Protein AF-A0A9P0K0C9-F1 (afdb_monomer_lite)

Sequence (268 aa):
MYYIIPESILYLLSEILVLKVSGIFYSRYLYRVSCTALCISEYSIFRHNSLAVDRYLMVYDLRMLRAINPMQTVLDPFFLKFIPSISSRLAVVSALGQIQLLDTIALAEPRLSLLQMENPGAMCLTFDISTSGQILACGDNTGHIHVFASTPPSSSADNPATPEPLINTYSRPCELPDEQPVDYPNFGVDDFNTPLSVIPMPVMPLNLPLASDWPPELIKKIYRKSPGIDPEILGTMKMQGPIGYAPNPKTSRRNQVRLDKLSTVYFC

Organism: Acanthoscelides obtectus (NCBI:txid200917)

Radius of gyration: 37.21 Å; chains: 1; bounding box: 78×50×110 Å

pLDDT: mean 74.76, std 18.25, range [23.17, 93.94]

Secondary structure (DSSP, 8-state):
------GGGTTS-SS----EEETTEEE-EEEEE-SSEEEEEEEEEETTTEEEE-SEEEEEETTTTEEPPPEEPSS--SEEEEETTEEEEEEEE-TTSEEEEEESS--SPP--EEEE-SSTTPPEEEEEE-TTSSEEEEEETTS-EEEEESS----STT-TTSPPPPSSTTPPPP-PPPSS---PPP--TT-TTS-GGGSPPP---TTSPPTT---TTTT----PPPPPPPHHHHHHPEEETTEEE------S-TTPPPPPSSS-----

Foldseek 3Di:
DDDDDDPVCVVPPPDDQDQDPDPPDGKTWAWDDFPFKIKIWIWDQDPPRDTATDQWIFMAGPVVRGTDDIDGHPARAPHWDAQLQQRQWIWGAHQQGKTWIAGNPDPDDTPTDIDHFPDGPWTFPDWDAANNNQWIWTATPVGDIGIDGPFPAPPDPPDPPTDDGDSDPPDDPDPDPPDDDPDDDDDDPPDPPDDPVVDDDPPDDPPDDDPPPDDPQAVDDDDDDDDDDDVQQVVQWDDDDPDTDHPDPPPDDPPDDDDDPPDDDYDD

InterPro domains:
  IPR015943 WD40/YVTN repeat-like-containing domain superfamily [G3DSA:2.130.10.10] (29-152)
  IPR036322 WD40-repeat-containing domain superfamily [SSF50978] (52-148)
  IPR048841 PAN2-PAN3 deadenylation complex catalytic subunit PAN2, N-terminal [PF20770] (46-148)
  IPR050785 PAN2-PAN3 complex catalytic subunit [PTHR15728] (47-259)

Structure (mmCIF, N/CA/C/O backbone):
data_AF-A0A9P0K0C9-F1
#
_entry.id   AF-A0A9P0K0C9-F1
#
loop_
_atom_site.group_PDB
_atom_site.id
_atom_site.type_symbol
_atom_site.label_atom_id
_atom_site.label_alt_id
_atom_site.label_comp_id
_atom_site.label_asym_id
_atom_site.label_entity_id
_atom_site.label_seq_id
_atom_site.pdbx_PDB_ins_code
_atom_site.Cartn_x
_atom_site.Cartn_y
_atom_site.Cartn_z
_atom_site.occupancy
_atom_site.B_iso_or_equiv
_atom_site.auth_seq_id
_atom_site.auth_comp_id
_atom_site.auth_asym_id
_atom_site.auth_atom_id
_atom_site.pdbx_PDB_model_num
ATOM 1 N N . MET A 1 1 ? -28.323 -24.233 18.704 1.00 24.20 1 MET A N 1
ATOM 2 C CA . MET A 1 1 ? -27.857 -24.934 17.488 1.00 24.20 1 MET A CA 1
ATOM 3 C C . MET A 1 1 ? -26.510 -24.326 17.118 1.00 24.20 1 MET A C 1
ATOM 5 O O . MET A 1 1 ? -26.478 -23.190 16.660 1.00 24.20 1 MET A O 1
ATOM 9 N N . TYR A 1 2 ? -25.412 -24.999 17.470 1.00 23.17 2 TYR A N 1
ATOM 10 C CA . TYR A 1 2 ? -24.052 -24.533 17.186 1.00 23.17 2 TYR A CA 1
ATOM 11 C C . TYR A 1 2 ? -23.737 -24.853 15.725 1.00 23.17 2 TYR A C 1
ATOM 13 O O . TYR A 1 2 ? -23.766 -26.020 15.345 1.00 23.17 2 TYR A O 1
ATOM 21 N N . TYR A 1 3 ? -23.494 -23.836 14.899 1.00 27.75 3 TYR A N 1
ATOM 22 C CA . TYR A 1 3 ? -22.981 -24.059 13.550 1.00 27.75 3 TYR A CA 1
ATOM 23 C C . TYR A 1 3 ? -21.457 -24.104 13.618 1.00 27.75 3 TYR A C 1
ATOM 25 O O . TYR A 1 3 ? -20.813 -23.114 13.954 1.00 27.75 3 TYR A O 1
ATOM 33 N N . ILE A 1 4 ? -20.907 -25.279 13.323 1.00 27.59 4 ILE A N 1
ATOM 34 C CA . ILE A 1 4 ? -19.488 -25.484 13.039 1.00 27.59 4 ILE A CA 1
ATOM 35 C C . ILE A 1 4 ? -19.234 -24.839 11.674 1.00 27.59 4 ILE A C 1
ATOM 37 O O . ILE A 1 4 ? -19.819 -25.260 10.676 1.00 27.59 4 ILE A O 1
ATOM 41 N N . ILE A 1 5 ? -18.420 -23.785 11.637 1.00 37.62 5 ILE A N 1
ATOM 42 C CA . ILE A 1 5 ? -17.974 -23.171 10.383 1.00 37.62 5 ILE A CA 1
ATOM 43 C C . ILE A 1 5 ? -16.886 -24.094 9.805 1.00 37.62 5 ILE A C 1
ATOM 45 O O . ILE A 1 5 ? -15.881 -24.309 10.482 1.00 37.62 5 ILE A O 1
ATOM 49 N N . PRO A 1 6 ? -17.067 -24.685 8.611 1.00 29.98 6 PRO A N 1
ATOM 50 C CA . PRO A 1 6 ? -16.076 -25.584 8.024 1.00 29.98 6 PRO A CA 1
ATOM 51 C C . PRO A 1 6 ? -14.785 -24.832 7.657 1.00 29.98 6 PRO A C 1
ATOM 53 O O . PRO A 1 6 ? -14.835 -23.715 7.138 1.00 29.98 6 PRO A O 1
ATOM 56 N N . GLU A 1 7 ? -13.631 -25.464 7.902 1.00 34.09 7 GLU A N 1
ATOM 57 C CA . GLU A 1 7 ? -12.284 -24.873 7.768 1.00 34.09 7 GLU A CA 1
ATOM 58 C C . GLU A 1 7 ? -11.986 -24.252 6.393 1.00 34.09 7 GLU A C 1
ATOM 60 O O . GLU A 1 7 ? -11.198 -23.314 6.287 1.00 34.09 7 GLU A O 1
ATOM 65 N N . SER A 1 8 ? -12.663 -24.703 5.336 1.00 30.88 8 SER A N 1
ATOM 66 C CA . SER A 1 8 ? -12.494 -24.193 3.972 1.00 30.88 8 SER A CA 1
ATOM 67 C C . SER A 1 8 ? -13.005 -22.760 3.761 1.00 30.88 8 SER A C 1
ATOM 69 O O . SER A 1 8 ? -12.724 -22.164 2.725 1.00 30.88 8 SER A O 1
ATOM 71 N N . ILE A 1 9 ? -13.756 -22.196 4.713 1.00 38.28 9 ILE A N 1
ATOM 72 C CA . ILE A 1 9 ? -14.340 -20.849 4.611 1.00 38.28 9 ILE A CA 1
ATOM 73 C C . ILE A 1 9 ? -13.449 -19.776 5.278 1.00 38.28 9 ILE A C 1
ATOM 75 O O . ILE A 1 9 ? -13.555 -18.597 4.947 1.00 38.28 9 ILE A O 1
ATOM 79 N N . LEU A 1 10 ? -12.506 -20.152 6.151 1.00 38.03 10 LEU A N 1
ATOM 80 C CA . LEU A 1 10 ? -11.685 -19.193 6.913 1.00 38.03 10 LEU A CA 1
ATOM 81 C C . LEU A 1 10 ? -10.724 -18.358 6.047 1.00 38.03 10 LEU A C 1
ATOM 83 O O . LEU A 1 10 ? -10.404 -17.231 6.414 1.00 38.03 10 LEU A O 1
ATOM 87 N N . TYR A 1 11 ? -10.315 -18.861 4.879 1.00 33.47 11 TYR A N 1
ATOM 88 C CA . TYR A 1 11 ? -9.376 -18.164 3.989 1.00 33.47 11 TYR A CA 1
ATOM 89 C C . TYR A 1 11 ? -10.027 -17.139 3.041 1.00 33.47 11 TYR A C 1
ATOM 91 O O . TYR A 1 11 ? -9.312 -16.385 2.387 1.00 33.47 11 TYR A O 1
ATOM 99 N N . LEU A 1 12 ? -11.363 -17.072 2.975 1.00 31.34 12 LEU A N 1
ATOM 100 C CA . LEU A 1 12 ? -12.105 -16.225 2.022 1.00 31.34 12 LEU A CA 1
ATOM 101 C C . LEU A 1 12 ? -12.888 -15.065 2.671 1.00 31.34 12 LEU A C 1
ATOM 103 O O . LEU A 1 12 ? -13.561 -14.313 1.972 1.00 31.34 12 LEU A O 1
ATOM 107 N N . LEU A 1 13 ? -12.817 -14.885 3.993 1.00 39.00 13 LEU A N 1
ATOM 108 C CA . LEU A 1 13 ? -13.716 -13.990 4.738 1.00 39.00 13 LEU A CA 1
ATOM 109 C C . LEU A 1 13 ? -13.079 -12.654 5.162 1.00 39.00 13 LEU A C 1
ATOM 111 O O . LEU A 1 13 ? -13.138 -12.284 6.335 1.00 39.00 13 LEU A O 1
ATOM 115 N N . SER A 1 14 ? -12.501 -11.887 4.233 1.00 36.50 14 SER A N 1
ATOM 116 C CA . SER A 1 14 ? -12.148 -10.487 4.530 1.00 36.50 14 SER A CA 1
ATOM 117 C C . SER A 1 14 ? -13.344 -9.529 4.440 1.00 36.50 14 SER A C 1
ATOM 119 O O . SER A 1 14 ? -13.283 -8.474 5.070 1.00 36.50 14 SER A O 1
ATOM 121 N N . GLU A 1 15 ? -14.423 -9.888 3.727 1.00 35.84 15 GLU A N 1
ATOM 122 C CA . GLU A 1 15 ? -15.591 -9.019 3.482 1.00 35.84 15 GLU A CA 1
ATOM 123 C C . GLU A 1 15 ? -16.892 -9.802 3.196 1.00 35.84 15 GLU A C 1
ATOM 125 O O . GLU A 1 15 ? -17.386 -9.812 2.072 1.00 35.84 15 GLU A O 1
ATOM 130 N N . ILE A 1 16 ? -17.502 -10.465 4.185 1.00 39.19 16 ILE A N 1
ATOM 131 C CA . ILE A 1 16 ? -18.894 -10.927 4.024 1.00 39.19 16 ILE A CA 1
ATOM 132 C C . ILE A 1 16 ? -19.746 -10.348 5.153 1.00 39.19 16 ILE A C 1
ATOM 134 O O . ILE A 1 16 ? -19.356 -10.305 6.307 1.00 39.19 16 ILE A O 1
ATOM 138 N N . LEU A 1 17 ? -20.927 -9.851 4.808 1.00 35.59 17 LEU A N 1
ATOM 139 C CA . LEU A 1 17 ? -21.990 -9.502 5.739 1.00 35.59 17 LEU A CA 1
ATOM 140 C C . LEU A 1 17 ? -22.874 -10.754 5.831 1.00 35.59 17 LEU A C 1
ATOM 142 O O . LEU A 1 17 ? -23.633 -11.036 4.906 1.00 35.59 17 LEU A O 1
ATOM 146 N N . VAL A 1 18 ? -22.726 -11.580 6.872 1.00 38.09 18 VAL A N 1
ATOM 147 C CA . VAL A 1 18 ? -23.521 -12.820 6.980 1.00 38.09 18 VAL A CA 1
ATOM 148 C C . VAL A 1 18 ? -24.933 -12.455 7.435 1.00 38.09 18 VAL A C 1
ATOM 150 O O . VAL A 1 18 ? -25.178 -12.253 8.617 1.00 38.09 18 VAL A O 1
ATOM 153 N N . LEU A 1 19 ? -25.880 -12.360 6.502 1.00 31.08 19 LEU A N 1
ATOM 154 C CA . LEU A 1 19 ? -27.306 -12.251 6.820 1.00 31.08 19 LEU A CA 1
ATOM 155 C C . LEU A 1 19 ? -27.798 -13.589 7.386 1.00 31.08 19 LEU A C 1
ATOM 157 O O . LEU A 1 19 ? -27.946 -14.564 6.649 1.00 31.08 19 LEU A O 1
ATOM 161 N N . LYS A 1 20 ? -28.089 -13.651 8.690 1.00 33.84 20 LYS A N 1
ATOM 162 C CA . LYS A 1 20 ? -28.792 -14.802 9.268 1.00 33.84 20 LYS A CA 1
ATOM 163 C C . LYS A 1 20 ? -30.297 -14.607 9.104 1.00 33.84 20 LYS A C 1
ATOM 165 O O . LYS A 1 20 ? -30.924 -13.922 9.901 1.00 33.84 20 LYS A O 1
ATOM 170 N N . VAL A 1 21 ? -30.890 -15.239 8.091 1.00 30.03 21 VAL A N 1
ATOM 171 C CA . VAL A 1 21 ? -32.352 -15.375 7.990 1.00 30.03 21 VAL A CA 1
ATOM 172 C C . VAL A 1 21 ? -32.782 -16.529 8.898 1.00 30.03 21 VAL A C 1
ATOM 174 O O . VAL A 1 21 ? -32.928 -17.669 8.469 1.00 30.03 21 VAL A O 1
ATOM 177 N N . SER A 1 22 ? -32.933 -16.244 10.189 1.00 29.00 22 SER A N 1
ATOM 178 C CA . SER A 1 22 ? -33.696 -17.084 11.114 1.00 29.00 22 SER A CA 1
ATOM 179 C C . SER A 1 22 ? -34.965 -16.315 11.438 1.00 29.00 22 SER A C 1
ATOM 181 O O . SER A 1 22 ? -34.871 -15.175 11.883 1.00 29.00 22 SER A O 1
ATOM 183 N N . GLY A 1 23 ? -36.121 -16.918 11.150 1.00 32.88 23 GLY A N 1
ATOM 184 C CA . GLY A 1 23 ? -37.443 -16.287 11.160 1.00 32.88 23 GLY A CA 1
ATOM 185 C C . GLY A 1 23 ? -37.587 -15.095 12.114 1.00 32.88 23 GLY A C 1
ATOM 186 O O . GLY A 1 23 ? -37.462 -15.248 13.325 1.00 32.88 23 GLY A O 1
ATOM 187 N N . ILE A 1 24 ? -37.908 -13.938 11.521 1.00 32.03 24 ILE A N 1
ATOM 188 C CA . ILE A 1 24 ? -38.390 -12.687 12.141 1.00 32.03 24 ILE A CA 1
ATOM 189 C C . ILE A 1 24 ? -37.314 -11.651 12.551 1.00 32.03 24 ILE A C 1
ATOM 191 O O . ILE A 1 24 ? -37.669 -10.494 12.757 1.00 32.03 24 ILE A O 1
ATOM 195 N N . PHE A 1 25 ? -36.009 -11.950 12.525 1.00 32.72 25 PHE A N 1
ATOM 196 C CA . PHE A 1 25 ? -34.974 -10.942 12.838 1.00 32.72 25 PHE A CA 1
ATOM 197 C C . PHE A 1 25 ? -33.952 -10.766 11.704 1.00 32.72 25 PHE A C 1
ATOM 199 O O . PHE A 1 25 ? -33.148 -11.654 11.435 1.00 32.72 25 PHE A O 1
ATOM 206 N N . TYR A 1 26 ? -33.957 -9.598 11.049 1.00 34.56 26 TYR A N 1
ATOM 207 C CA . TYR A 1 26 ? -32.847 -9.158 10.196 1.00 34.56 26 TYR A CA 1
ATOM 208 C C . TYR A 1 26 ? -31.711 -8.673 11.100 1.00 34.56 26 TYR A C 1
ATOM 210 O O . TYR A 1 26 ? -31.724 -7.524 11.532 1.00 34.56 26 TYR A O 1
ATOM 218 N N . SER A 1 27 ? -30.739 -9.534 11.399 1.00 38.97 27 SER A N 1
ATOM 219 C CA . SER A 1 27 ? -29.517 -9.105 12.086 1.00 38.97 27 SER A CA 1
ATOM 220 C C . SER A 1 27 ? -28.409 -8.879 11.058 1.00 38.97 27 SER A C 1
ATOM 222 O O . SER A 1 27 ? -28.062 -9.781 10.287 1.00 38.97 27 SER A O 1
ATOM 224 N N . ARG A 1 28 ? -27.901 -7.642 10.992 1.00 52.03 28 ARG A N 1
ATOM 225 C CA . ARG A 1 28 ? -26.623 -7.348 10.335 1.00 52.03 28 ARG A CA 1
ATOM 226 C C . ARG A 1 28 ? -25.524 -7.637 11.349 1.00 52.03 28 ARG A C 1
ATOM 228 O O . ARG A 1 28 ? -25.667 -7.291 12.515 1.00 52.03 28 ARG A O 1
ATOM 235 N N . TYR A 1 29 ? -24.440 -8.249 10.893 1.00 54.16 29 TYR A N 1
ATOM 236 C CA . TYR A 1 29 ? -23.288 -8.554 11.732 1.00 54.16 29 TYR A CA 1
ATOM 237 C C . TYR A 1 29 ? -22.061 -7.857 11.171 1.00 54.16 29 TYR A C 1
ATOM 239 O O . TYR A 1 29 ? -21.790 -7.937 9.972 1.00 54.16 29 TYR A O 1
ATOM 247 N N . LEU A 1 30 ? -21.315 -7.205 12.052 1.00 58.03 30 LEU A N 1
ATOM 248 C CA . LEU A 1 30 ? -19.970 -6.728 11.777 1.00 58.03 30 LEU A CA 1
ATOM 249 C C . LEU A 1 30 ? -19.013 -7.710 12.446 1.00 58.03 30 LEU A C 1
ATOM 251 O O . LEU A 1 30 ? -19.054 -7.854 13.664 1.00 58.03 30 LEU A O 1
ATOM 255 N N . TYR A 1 31 ? -18.173 -8.403 11.680 1.00 65.12 31 TYR A N 1
ATOM 256 C CA . TYR A 1 31 ? -17.208 -9.332 12.260 1.00 65.12 31 TYR A CA 1
ATOM 257 C C . TYR A 1 31 ? -15.794 -9.102 11.748 1.00 65.12 31 TYR A C 1
ATOM 259 O O . TYR A 1 31 ? -15.572 -8.651 10.622 1.00 65.12 31 TYR A O 1
ATOM 267 N N . ARG A 1 32 ? -14.814 -9.449 12.584 1.00 73.00 32 ARG A N 1
ATOM 268 C CA . ARG A 1 32 ? -13.410 -9.480 12.190 1.00 73.00 32 ARG A CA 1
ATOM 269 C C . ARG A 1 32 ? -12.694 -10.674 12.785 1.00 73.00 32 ARG A C 1
ATOM 271 O O . ARG A 1 32 ? -12.932 -11.045 13.930 1.00 73.00 32 ARG A O 1
ATOM 278 N N . VAL A 1 33 ? -11.805 -11.248 11.985 1.00 69.25 33 VAL A N 1
ATOM 279 C CA . VAL A 1 33 ? -10.988 -12.408 12.332 1.00 69.25 33 VAL A CA 1
ATOM 280 C C . VAL A 1 33 ? -9.528 -11.975 12.446 1.00 69.25 33 VAL A C 1
ATOM 282 O O . VAL A 1 33 ? -9.020 -11.239 11.601 1.00 69.25 33 VAL A O 1
ATOM 285 N N . SER A 1 34 ? -8.879 -12.436 13.505 1.00 73.12 34 SER A N 1
ATOM 286 C CA . SER A 1 34 ? -7.430 -12.498 13.689 1.00 73.12 34 SER A CA 1
ATOM 287 C C . SER A 1 34 ? -6.996 -13.965 13.622 1.00 73.12 34 SER A C 1
ATOM 289 O O . SER A 1 34 ? -7.830 -14.869 13.607 1.00 73.12 34 SER A O 1
ATOM 291 N N . CYS A 1 35 ? -5.692 -14.234 13.654 1.00 64.69 35 CYS A N 1
ATOM 292 C CA . CYS A 1 35 ? -5.172 -15.603 13.716 1.00 64.69 35 CYS A CA 1
ATOM 293 C C . CYS A 1 35 ? -5.645 -16.372 14.966 1.00 64.69 35 CYS A C 1
ATOM 295 O O . CYS A 1 35 ? -5.599 -17.598 14.989 1.00 64.69 35 CYS A O 1
ATOM 297 N N . THR A 1 36 ? -6.058 -15.668 16.025 1.00 73.75 36 THR A N 1
ATOM 298 C CA . THR A 1 36 ? -6.377 -16.264 17.332 1.00 73.75 36 THR A CA 1
ATOM 299 C C . THR A 1 36 ? -7.813 -16.036 17.792 1.00 73.75 36 THR A C 1
ATOM 301 O O . THR A 1 36 ? -8.288 -16.787 18.643 1.00 73.75 36 THR A O 1
ATOM 304 N N . ALA A 1 37 ? -8.514 -15.038 17.252 1.00 79.44 37 ALA A N 1
ATOM 305 C CA . ALA A 1 37 ? -9.823 -14.631 17.747 1.00 79.44 37 ALA A CA 1
ATOM 306 C C . ALA A 1 37 ? -10.754 -14.135 16.633 1.00 79.44 37 ALA A C 1
ATOM 308 O O . ALA A 1 37 ? -10.313 -13.534 15.654 1.00 79.44 37 ALA A O 1
ATOM 309 N N . LEU A 1 38 ? -12.054 -14.352 16.819 1.00 82.88 38 LEU A N 1
ATOM 310 C CA . LEU A 1 38 ? -13.141 -13.800 16.013 1.00 82.88 38 LEU A CA 1
ATOM 311 C C . LEU A 1 38 ? -13.982 -12.881 16.904 1.00 82.88 38 LEU A C 1
ATOM 313 O O . LEU A 1 38 ? -14.495 -13.323 17.929 1.00 82.88 38 LEU A O 1
ATOM 317 N N . CYS A 1 39 ? -14.146 -11.625 16.497 1.00 81.38 39 CYS A N 1
ATOM 318 C CA . CYS A 1 39 ? -15.003 -10.653 17.175 1.00 81.38 39 CYS A CA 1
ATOM 319 C C . CYS A 1 39 ? -16.220 -10.341 16.309 1.00 81.38 39 CYS A C 1
ATOM 321 O O . CYS A 1 39 ? -16.072 -10.132 15.105 1.00 81.38 39 CYS A O 1
ATOM 323 N N . ILE A 1 40 ? -17.402 -10.296 16.920 1.00 81.75 40 ILE A N 1
ATOM 324 C CA . ILE A 1 40 ? -18.685 -10.050 16.259 1.00 81.75 40 ILE A CA 1
ATOM 325 C C . ILE A 1 40 ? -19.440 -8.967 17.036 1.00 81.75 40 ILE A C 1
ATOM 327 O O . ILE A 1 40 ? -19.590 -9.062 18.253 1.00 81.75 40 ILE A O 1
ATOM 331 N N . SER A 1 41 ? -19.932 -7.962 16.320 1.00 82.00 41 SER A N 1
ATOM 332 C CA . SER A 1 41 ? -20.946 -7.020 16.787 1.00 82.00 41 SER A CA 1
ATOM 333 C C . SER A 1 41 ? -22.271 -7.324 16.094 1.00 82.00 41 SER A C 1
ATOM 335 O O . SER A 1 41 ? -22.315 -7.550 14.877 1.00 82.00 41 SER A O 1
ATOM 337 N N . GLU A 1 42 ? -23.341 -7.342 16.883 1.00 77.88 42 GLU A N 1
ATOM 338 C CA . GLU A 1 42 ? -24.701 -7.580 16.414 1.00 77.88 42 GLU A CA 1
ATOM 339 C C . GLU A 1 42 ? -25.504 -6.275 16.390 1.00 77.88 42 GLU A C 1
ATOM 341 O O . GLU A 1 42 ? -25.359 -5.407 17.255 1.00 77.88 42 GLU A O 1
ATOM 346 N N . TYR A 1 43 ? -26.391 -6.154 15.403 1.00 74.88 43 TYR A N 1
ATOM 347 C CA . TYR A 1 43 ? -27.408 -5.109 15.368 1.00 74.88 43 TYR A CA 1
ATOM 348 C C . TYR A 1 43 ? -28.721 -5.697 15.884 1.00 74.88 43 TYR A C 1
ATOM 350 O O . TYR A 1 43 ? -29.239 -6.669 15.331 1.00 74.88 43 TYR A O 1
ATOM 358 N N . SER A 1 44 ? -29.276 -5.097 16.933 1.00 70.69 44 SER A N 1
ATOM 359 C CA . SER A 1 44 ? -30.557 -5.492 17.517 1.00 70.69 44 SER A CA 1
ATOM 360 C C . SER A 1 44 ? -31.678 -4.557 17.059 1.00 70.69 44 SER A C 1
ATOM 362 O O . SER A 1 44 ? -31.461 -3.377 16.784 1.00 70.69 44 SER A O 1
ATOM 364 N N . ILE A 1 45 ? -32.902 -5.078 16.948 1.00 68.38 45 ILE A N 1
ATOM 365 C CA . ILE A 1 45 ? -34.076 -4.252 16.644 1.00 68.38 45 ILE A CA 1
ATOM 366 C C . ILE A 1 45 ? -34.574 -3.646 17.957 1.00 68.38 45 ILE A C 1
ATOM 368 O O . ILE A 1 45 ? -35.064 -4.351 18.840 1.00 68.38 45 ILE A O 1
ATOM 372 N N . PHE A 1 46 ? -34.458 -2.330 18.077 1.00 66.50 46 PHE A N 1
ATOM 373 C CA . PHE A 1 46 ? -34.990 -1.555 19.185 1.00 66.50 46 PHE A CA 1
ATOM 374 C C . PHE A 1 46 ? -36.475 -1.226 18.960 1.00 66.50 46 PHE A C 1
ATOM 376 O O . PHE A 1 46 ? -37.011 -1.343 17.851 1.00 66.50 46 PHE A O 1
ATOM 383 N N . ARG A 1 47 ? -37.172 -0.812 20.028 1.00 59.31 47 ARG A N 1
ATOM 384 C CA . ARG A 1 47 ? -38.598 -0.435 19.971 1.00 59.31 47 ARG A CA 1
ATOM 385 C C . ARG A 1 47 ? -38.839 0.550 18.810 1.00 59.31 47 ARG A C 1
ATOM 387 O O . ARG A 1 47 ? -38.061 1.481 18.649 1.00 59.31 47 ARG A O 1
ATOM 394 N N . HIS A 1 48 ? -39.919 0.352 18.044 1.00 65.25 48 HIS A N 1
ATOM 395 C CA . HIS A 1 48 ? -40.249 1.055 16.781 1.00 65.25 48 HIS A CA 1
ATOM 396 C C . HIS A 1 48 ? -39.451 0.651 15.520 1.00 65.25 48 HIS A C 1
ATOM 398 O O . HIS A 1 48 ? -39.347 1.443 14.589 1.00 65.25 48 HIS A O 1
ATOM 404 N N . ASN A 1 49 ? -38.953 -0.589 15.432 1.00 66.44 49 ASN A N 1
ATOM 405 C CA . ASN A 1 49 ? -38.305 -1.119 14.217 1.00 66.44 49 ASN A CA 1
ATOM 406 C C . ASN A 1 49 ? -37.024 -0.355 13.807 1.00 66.44 49 ASN A C 1
ATOM 408 O O . ASN A 1 49 ? -36.633 -0.362 12.641 1.00 66.44 49 ASN A O 1
ATOM 412 N N . SER A 1 50 ? -36.380 0.311 14.769 1.00 69.56 50 SER A N 1
ATOM 413 C CA . SER A 1 50 ? -35.093 0.981 14.574 1.00 69.56 50 SER A CA 1
ATOM 414 C C . SER A 1 50 ? -33.957 0.007 14.881 1.00 69.56 50 SER A C 1
ATOM 416 O O . SER A 1 50 ? -34.018 -0.709 15.879 1.00 69.56 50 SER A O 1
ATOM 418 N N . LEU A 1 51 ? -32.925 -0.039 14.041 1.00 71.38 51 LEU A N 1
ATOM 419 C CA . LEU A 1 51 ? -31.726 -0.841 14.292 1.00 71.38 51 LEU A CA 1
ATOM 420 C C . LEU A 1 51 ? -30.824 -0.103 15.288 1.00 71.38 51 LEU A C 1
ATOM 422 O O . LEU A 1 51 ? -30.407 1.022 15.024 1.00 71.38 51 LEU A O 1
ATOM 426 N N . ALA A 1 52 ? -30.509 -0.742 16.410 1.00 76.69 52 ALA A N 1
ATOM 427 C CA . ALA A 1 52 ? -29.543 -0.265 17.389 1.00 76.69 52 ALA A CA 1
ATOM 428 C C . ALA A 1 52 ? -28.337 -1.209 17.429 1.00 76.69 52 ALA A C 1
ATOM 430 O O . ALA A 1 52 ? -28.488 -2.433 17.464 1.00 76.69 52 ALA A O 1
ATOM 431 N N . VAL A 1 53 ? -27.139 -0.633 17.417 1.00 79.62 53 VAL A N 1
ATOM 432 C CA . VAL A 1 53 ? -25.887 -1.381 17.566 1.00 79.62 53 VAL A CA 1
ATOM 433 C C . VAL A 1 53 ? -25.737 -1.805 19.023 1.00 79.62 53 VAL A C 1
ATOM 435 O O . VAL A 1 53 ? -25.943 -0.985 19.918 1.00 79.62 53 VAL A O 1
ATOM 438 N N . ASP A 1 54 ? -25.372 -3.063 19.268 1.00 82.25 54 ASP A N 1
ATOM 439 C CA . ASP A 1 54 ? -25.027 -3.499 20.618 1.00 82.25 54 ASP A CA 1
ATOM 440 C C . ASP A 1 54 ? -23.592 -3.080 20.994 1.00 82.25 54 ASP A C 1
ATOM 442 O O . ASP A 1 54 ? -22.651 -3.229 20.209 1.00 82.25 54 ASP A O 1
ATOM 446 N N . ARG A 1 55 ? -23.419 -2.583 22.224 1.00 86.75 55 ARG A N 1
ATOM 447 C CA . ARG A 1 55 ? -22.125 -2.188 22.819 1.00 86.75 55 ARG A CA 1
ATOM 448 C C . ARG A 1 55 ? -21.431 -3.350 23.527 1.00 86.75 55 ARG A C 1
ATOM 450 O O . ARG A 1 55 ? -20.586 -3.153 24.402 1.00 86.75 55 ARG A O 1
ATOM 457 N N . TYR A 1 56 ? -21.800 -4.568 23.159 1.00 85.88 56 TYR A N 1
ATOM 458 C CA . TYR A 1 56 ? -21.119 -5.787 23.548 1.00 85.88 56 TYR A CA 1
ATOM 459 C C . TYR A 1 56 ? -20.569 -6.472 22.303 1.00 85.88 56 TYR A C 1
ATOM 461 O O . TYR A 1 56 ? -21.263 -6.687 21.310 1.00 85.88 56 TYR A O 1
ATOM 469 N N . LEU A 1 57 ? -19.290 -6.822 22.365 1.00 85.69 57 LEU A N 1
ATOM 470 C CA . LEU A 1 57 ? -18.615 -7.610 21.352 1.00 85.69 57 LEU A CA 1
ATOM 471 C C . LEU A 1 57 ? -18.573 -9.061 21.803 1.00 85.69 57 LEU A C 1
ATOM 473 O O . LEU A 1 57 ? -17.996 -9.396 22.841 1.00 85.69 57 LEU A O 1
ATOM 477 N N . MET A 1 58 ? -19.156 -9.931 20.987 1.00 85.31 58 MET A N 1
ATOM 478 C CA . MET A 1 58 ? -19.022 -11.370 21.143 1.00 85.31 58 MET A CA 1
ATOM 479 C C . MET A 1 58 ? -17.645 -11.776 20.631 1.00 85.31 58 MET A C 1
ATOM 481 O O . MET A 1 58 ? -17.330 -11.559 19.460 1.00 85.31 58 MET A O 1
ATOM 485 N N . VAL A 1 59 ? -16.824 -12.364 21.497 1.00 84.19 59 VAL A N 1
ATOM 486 C CA . VAL A 1 59 ? -15.463 -12.783 21.151 1.00 84.19 59 VAL A CA 1
ATOM 487 C C . VAL A 1 59 ? -15.357 -14.304 21.238 1.00 84.19 59 VAL A C 1
ATOM 489 O O . VAL A 1 59 ? -15.837 -14.933 22.181 1.00 84.19 59 VAL A O 1
ATOM 492 N N . TYR A 1 60 ? -14.727 -14.907 20.239 1.00 83.81 60 TYR A N 1
ATOM 493 C CA . TYR A 1 60 ? -14.501 -16.344 20.124 1.00 83.81 60 TYR A CA 1
ATOM 494 C C . TYR A 1 60 ? -13.001 -16.607 19.999 1.00 83.81 60 TYR A C 1
ATOM 496 O O . TYR A 1 60 ? -12.366 -16.067 19.097 1.00 83.81 60 TYR A O 1
ATOM 504 N N . ASP A 1 61 ? -12.433 -17.445 20.870 1.00 81.81 61 ASP A N 1
ATOM 505 C CA . ASP A 1 61 ? -11.059 -17.941 20.716 1.00 81.81 61 ASP A CA 1
ATOM 506 C C . ASP A 1 61 ? -11.068 -19.065 19.674 1.00 81.81 61 ASP A C 1
ATOM 508 O O . ASP A 1 61 ? -11.697 -20.110 19.873 1.00 81.81 61 ASP A O 1
ATOM 512 N N . LEU A 1 62 ? -10.379 -18.843 18.556 1.00 80.94 62 LEU A N 1
ATOM 513 C CA . LEU A 1 62 ? -10.327 -19.781 17.434 1.00 80.94 62 LEU A CA 1
ATOM 514 C C . LEU A 1 62 ? -9.386 -20.961 17.694 1.00 80.94 62 LEU A C 1
ATOM 516 O O . LEU A 1 62 ? -9.578 -22.022 17.112 1.00 80.94 62 LEU A O 1
ATOM 520 N N . ARG A 1 63 ? -8.408 -20.828 18.597 1.00 78.56 63 ARG A N 1
ATOM 521 C CA . ARG A 1 63 ? -7.486 -21.926 18.946 1.00 78.56 63 ARG A CA 1
ATOM 522 C C . ARG A 1 63 ? -8.172 -22.962 19.825 1.00 78.56 63 ARG A C 1
ATOM 524 O O . ARG A 1 63 ? -7.907 -24.151 19.706 1.00 78.56 63 ARG A O 1
ATOM 531 N N . MET A 1 64 ? -9.033 -22.493 20.729 1.00 82.81 64 MET A N 1
ATOM 532 C CA . MET A 1 64 ? -9.815 -23.346 21.630 1.00 82.81 64 MET A CA 1
ATOM 533 C C . MET A 1 64 ? -11.230 -23.628 21.111 1.00 82.81 64 MET A C 1
ATOM 535 O O . MET A 1 64 ? -11.967 -24.366 21.761 1.00 82.81 64 MET A O 1
ATOM 539 N N . LEU A 1 65 ? -11.616 -23.027 19.977 1.00 80.31 65 LEU A N 1
ATOM 540 C CA . LEU A 1 65 ? -12.954 -23.099 19.375 1.00 80.31 65 LEU A CA 1
ATOM 541 C C . LEU A 1 65 ? -14.076 -22.808 20.387 1.00 80.31 65 LEU A C 1
ATOM 543 O O . LEU A 1 65 ? -15.112 -23.476 20.416 1.00 80.31 65 LEU A O 1
ATOM 547 N N . ARG A 1 66 ? -13.862 -21.808 21.251 1.00 83.38 66 ARG A N 1
ATOM 548 C CA . ARG A 1 66 ? -14.737 -21.509 22.391 1.00 83.38 66 ARG A CA 1
ATOM 549 C C . ARG A 1 66 ? -15.085 -20.026 22.451 1.00 83.38 66 ARG A C 1
ATOM 551 O O . ARG A 1 66 ? -14.212 -19.175 22.303 1.00 83.38 66 ARG A O 1
ATOM 558 N N . ALA A 1 67 ? -16.351 -19.724 22.735 1.00 79.50 67 ALA A N 1
ATOM 559 C CA . ALA A 1 67 ? -16.780 -18.369 23.073 1.00 79.50 67 ALA A CA 1
ATOM 560 C C . ALA A 1 67 ? -16.147 -17.927 24.402 1.00 79.50 67 ALA A C 1
ATOM 562 O O . ALA A 1 67 ? -16.176 -18.674 25.385 1.00 79.50 67 ALA A O 1
ATOM 563 N N . ILE A 1 68 ? -15.580 -16.724 24.435 1.00 83.44 68 ILE A N 1
ATOM 564 C CA . ILE A 1 68 ? -15.133 -16.085 25.676 1.00 83.44 68 ILE A CA 1
ATOM 565 C C . ILE A 1 68 ? -16.202 -15.102 26.168 1.00 83.44 68 ILE A C 1
ATOM 567 O O . ILE A 1 68 ? -17.206 -14.869 25.493 1.00 83.44 68 ILE A O 1
ATOM 571 N N . ASN A 1 69 ? -16.012 -14.554 27.370 1.00 83.75 69 ASN A N 1
ATOM 572 C CA . ASN A 1 69 ? -16.956 -13.591 27.932 1.00 83.75 69 ASN A CA 1
ATOM 573 C C . ASN A 1 69 ? -17.099 -12.373 26.995 1.00 83.75 69 ASN A C 1
ATOM 575 O O . ASN A 1 69 ? -16.073 -11.863 26.534 1.00 83.75 69 ASN A O 1
ATOM 579 N N . PRO A 1 70 ? -18.331 -11.901 26.720 1.00 84.31 70 PRO A N 1
ATOM 580 C CA . PRO A 1 70 ? -18.545 -10.727 25.882 1.00 84.31 70 PRO A CA 1
ATOM 581 C C . PRO A 1 70 ? -17.810 -9.506 26.434 1.00 84.31 70 PRO A C 1
ATOM 583 O O . PRO A 1 70 ? -17.809 -9.263 27.643 1.00 84.31 70 PRO A O 1
ATOM 586 N N . MET A 1 71 ? -17.196 -8.729 25.547 1.00 84.44 71 MET A N 1
ATOM 587 C CA . MET A 1 71 ? -16.460 -7.522 25.914 1.00 84.44 71 MET A CA 1
ATOM 588 C C . MET A 1 71 ? -17.333 -6.287 25.744 1.00 84.44 71 MET A C 1
ATOM 590 O O . MET A 1 71 ? -17.929 -6.094 24.689 1.00 84.44 71 MET A O 1
ATOM 594 N N . GLN A 1 72 ? -17.376 -5.422 26.753 1.00 87.06 72 GLN A N 1
ATOM 595 C CA . GLN A 1 72 ? -18.118 -4.168 26.673 1.00 87.06 72 GLN A CA 1
ATOM 596 C C . GLN A 1 72 ? -17.296 -3.083 25.963 1.00 87.06 72 GLN A C 1
ATOM 598 O O . GLN A 1 72 ? -16.134 -2.851 26.305 1.00 87.06 72 GLN A O 1
ATOM 603 N N . THR A 1 73 ? -17.908 -2.389 25.005 1.00 87.75 73 THR A N 1
ATOM 604 C CA . THR A 1 73 ? -17.347 -1.204 24.347 1.00 87.75 73 THR A CA 1
ATOM 605 C C . THR A 1 73 ? -18.011 0.060 24.877 1.00 87.75 73 THR A C 1
ATOM 607 O O . THR A 1 73 ? -19.158 0.056 25.322 1.00 87.75 73 THR A O 1
ATOM 610 N N . VAL A 1 74 ? -17.279 1.173 24.852 1.00 89.19 74 VAL A N 1
ATOM 611 C CA . VAL A 1 74 ? -17.847 2.491 25.192 1.00 89.19 74 VAL A CA 1
ATOM 612 C C . VAL A 1 74 ? -18.514 3.106 23.960 1.00 89.19 74 VAL A C 1
ATOM 614 O O . VAL A 1 74 ? -19.488 3.850 24.078 1.00 89.19 74 VAL A O 1
ATOM 617 N N . LEU A 1 75 ? -17.996 2.755 22.782 1.00 90.19 75 LEU A N 1
ATOM 618 C CA . LEU A 1 75 ? -18.445 3.221 21.478 1.00 90.19 75 LEU A CA 1
ATOM 619 C C . LEU A 1 75 ? -19.457 2.262 20.850 1.00 90.19 75 LEU A C 1
ATOM 621 O O . LEU A 1 75 ? -19.400 1.058 21.103 1.00 90.19 75 LEU A O 1
ATOM 625 N N . ASP A 1 76 ? -20.314 2.799 19.980 1.00 90.38 76 ASP A N 1
ATOM 626 C CA . ASP A 1 76 ? -21.157 2.009 19.081 1.00 90.38 76 ASP A CA 1
ATOM 627 C C . ASP A 1 76 ? -20.289 1.485 17.915 1.00 90.38 76 ASP A C 1
ATOM 629 O O . ASP A 1 76 ? -19.851 2.291 17.086 1.00 90.38 76 ASP A O 1
ATOM 633 N N . PRO A 1 77 ? -19.972 0.176 17.856 1.00 88.94 77 PRO A N 1
ATOM 634 C CA . PRO A 1 77 ? -19.077 -0.386 16.844 1.00 88.94 77 PRO A CA 1
ATOM 635 C C . PRO A 1 77 ? -19.646 -0.257 15.424 1.00 88.94 77 PRO A C 1
ATOM 637 O O . PRO A 1 77 ? -20.672 -0.837 15.077 1.00 88.94 77 PRO A O 1
ATOM 640 N N . PHE A 1 78 ? -18.920 0.464 14.575 1.00 87.88 78 PHE A N 1
ATOM 641 C CA . PHE A 1 78 ? -19.199 0.643 13.151 1.00 87.88 78 PHE A CA 1
ATOM 642 C C . PHE A 1 78 ? -18.139 -0.033 12.266 1.00 87.88 78 PHE A C 1
ATOM 644 O O . PHE A 1 78 ? -18.495 -0.702 11.299 1.00 87.88 78 PHE A O 1
ATOM 651 N N . PHE A 1 79 ? -16.857 0.031 12.651 1.00 89.00 79 PHE A N 1
ATOM 652 C CA . PHE A 1 79 ? -15.786 -0.808 12.092 1.00 89.00 79 PHE A CA 1
ATOM 653 C C . PHE A 1 79 ? -15.037 -1.572 13.186 1.00 89.00 79 PHE A C 1
ATOM 655 O O . PHE A 1 79 ? -14.867 -1.086 14.303 1.00 89.00 79 PHE A O 1
ATOM 662 N N . LEU A 1 80 ? -14.560 -2.770 12.837 1.00 90.12 80 LEU A N 1
ATOM 663 C CA . LEU A 1 80 ? -13.721 -3.613 13.688 1.00 90.12 80 LEU A CA 1
ATOM 664 C C . LEU A 1 80 ? -12.474 -4.027 12.912 1.00 90.12 80 LEU A C 1
ATOM 666 O O . LEU A 1 80 ? -12.581 -4.605 11.828 1.00 90.12 80 LEU A O 1
ATOM 670 N N . LYS A 1 81 ? -11.288 -3.784 13.472 1.00 89.12 81 LYS A N 1
ATOM 671 C CA . LYS A 1 81 ? -10.029 -4.226 12.861 1.00 89.12 81 LYS A CA 1
ATOM 672 C C . LYS A 1 81 ? -8.996 -4.590 13.914 1.00 89.12 81 LYS A C 1
ATOM 674 O O . LYS A 1 81 ? -8.748 -3.821 14.832 1.00 89.12 81 LYS A O 1
ATOM 679 N N . PHE A 1 82 ? -8.394 -5.767 13.790 1.00 89.75 82 PHE A N 1
ATOM 680 C CA . PHE A 1 82 ? -7.276 -6.148 14.650 1.00 89.75 82 PHE A CA 1
ATOM 681 C C . PHE A 1 82 ? -6.010 -5.394 14.250 1.00 89.75 82 PHE A C 1
ATOM 683 O O . PHE A 1 82 ? -5.781 -5.161 13.062 1.00 89.75 82 PHE A O 1
ATOM 690 N N . ILE A 1 83 ? -5.184 -5.040 15.235 1.00 88.81 83 ILE A N 1
ATOM 691 C CA . ILE A 1 83 ? -3.879 -4.425 14.996 1.00 88.81 83 ILE A CA 1
ATOM 692 C C . ILE A 1 83 ? -2.918 -5.521 14.505 1.00 88.81 83 ILE A C 1
ATOM 694 O O . ILE A 1 83 ? -2.659 -6.463 15.255 1.00 88.81 83 ILE A O 1
ATOM 698 N N . PRO A 1 84 ? -2.350 -5.426 13.288 1.00 85.94 84 PRO A N 1
ATOM 699 C CA . PRO A 1 84 ? -1.532 -6.506 12.729 1.00 85.94 84 PRO A CA 1
ATOM 700 C C . PRO A 1 84 ? -0.301 -6.863 13.572 1.00 85.94 84 PRO A C 1
ATOM 702 O O . PRO A 1 84 ? 0.049 -8.035 13.688 1.00 85.94 84 PRO A O 1
ATOM 705 N N . SER A 1 85 ? 0.329 -5.870 14.208 1.00 83.31 85 SER A N 1
ATOM 706 C CA . SER A 1 85 ? 1.492 -6.074 15.080 1.00 83.31 85 SER A CA 1
ATOM 707 C C . SER A 1 85 ? 1.147 -6.684 16.444 1.00 83.31 85 SER A C 1
ATOM 709 O O . SER A 1 85 ? 2.022 -7.254 17.094 1.00 83.31 85 SER A O 1
ATOM 711 N N . ILE A 1 86 ? -0.115 -6.593 16.886 1.00 85.00 86 ILE A N 1
ATOM 712 C CA . ILE A 1 86 ? -0.586 -7.100 18.181 1.00 85.00 86 ILE A CA 1
ATOM 713 C C . ILE A 1 86 ? -1.937 -7.793 17.980 1.00 85.00 86 ILE A C 1
ATOM 715 O O . ILE A 1 86 ? -2.997 -7.181 18.095 1.00 85.00 86 ILE A O 1
ATOM 719 N N . SER A 1 87 ? -1.896 -9.100 17.726 1.00 80.25 87 SER A N 1
ATOM 720 C CA . SER A 1 87 ? -3.066 -9.911 17.351 1.00 80.25 87 SER A CA 1
ATOM 721 C C . SER A 1 87 ? -4.196 -9.970 18.387 1.00 80.25 87 SER A C 1
ATOM 723 O O . SER A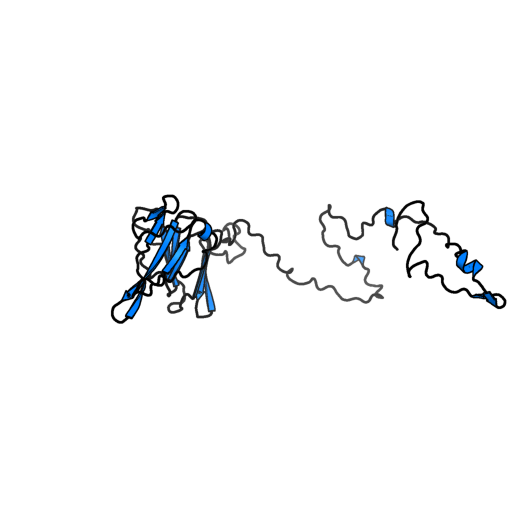 1 87 ? -5.314 -10.330 18.017 1.00 80.25 87 SER A O 1
ATOM 725 N N . SER A 1 88 ? -3.927 -9.623 19.654 1.00 84.25 88 SER A N 1
ATOM 726 C CA . SER A 1 88 ? -4.930 -9.523 20.725 1.00 84.25 88 SER A CA 1
ATOM 727 C C . SER A 1 88 ? -5.623 -8.165 20.799 1.00 84.25 88 SER A C 1
ATOM 729 O O . SER A 1 88 ? -6.616 -8.025 21.505 1.00 84.25 88 SER A O 1
ATOM 731 N N . ARG A 1 89 ? -5.116 -7.142 20.104 1.00 87.44 89 ARG A N 1
ATOM 732 C CA . ARG A 1 89 ? -5.696 -5.801 20.152 1.00 87.44 89 ARG A CA 1
ATOM 733 C C . ARG A 1 89 ? -6.645 -5.565 18.994 1.00 87.44 89 ARG A C 1
ATOM 735 O O . ARG A 1 89 ? -6.290 -5.740 17.829 1.00 87.44 89 ARG A O 1
ATOM 742 N N . LEU A 1 90 ? -7.836 -5.102 19.334 1.00 89.25 90 LEU A N 1
ATOM 743 C CA . LEU A 1 90 ? -8.914 -4.774 18.421 1.00 89.25 90 LEU A CA 1
ATOM 744 C C . LEU A 1 90 ? -9.171 -3.268 18.452 1.00 89.25 90 LEU A C 1
ATOM 746 O O . LEU A 1 90 ? -9.425 -2.699 19.509 1.00 89.25 90 LEU A O 1
ATOM 750 N N . ALA A 1 91 ? -9.148 -2.629 17.291 1.00 91.62 91 ALA A N 1
ATOM 751 C CA . ALA A 1 91 ? -9.665 -1.286 17.106 1.00 91.62 91 ALA A CA 1
ATOM 752 C C . ALA A 1 91 ? -11.168 -1.356 16.814 1.00 91.62 91 ALA A C 1
ATOM 754 O O . ALA A 1 91 ? -11.602 -2.027 15.872 1.00 91.62 91 ALA A O 1
ATOM 755 N N . VAL A 1 92 ? -11.942 -0.654 17.632 1.00 92.00 92 VAL A N 1
ATOM 756 C CA . VAL A 1 92 ? -13.383 -0.460 17.494 1.00 92.00 92 VAL A CA 1
ATOM 757 C C . VAL A 1 92 ? -13.616 0.982 17.081 1.00 92.00 92 VAL A C 1
ATOM 759 O O . VAL A 1 92 ? -13.242 1.890 17.815 1.00 92.00 92 VAL A O 1
ATOM 762 N N . VAL A 1 93 ? -14.223 1.206 15.922 1.00 92.00 93 VAL A N 1
ATOM 763 C CA . VAL A 1 93 ? -14.442 2.556 15.387 1.00 92.00 93 VAL A CA 1
ATOM 764 C C . VAL A 1 93 ? -15.928 2.851 15.335 1.00 92.00 93 VAL A C 1
ATOM 766 O O . VAL A 1 93 ? -16.683 2.005 14.866 1.00 92.00 93 VAL A O 1
ATOM 769 N N . SER A 1 94 ? -16.349 4.028 15.788 1.00 91.94 94 SER A N 1
ATOM 770 C CA . SER A 1 94 ? -17.732 4.495 15.686 1.00 91.94 94 SER A CA 1
ATOM 771 C C . SER A 1 94 ? -17.988 5.253 14.385 1.00 91.94 94 SER A C 1
ATOM 773 O O . SER A 1 94 ? -17.069 5.782 13.756 1.00 91.94 94 SER A O 1
ATOM 775 N N . ALA A 1 95 ? -19.262 5.382 14.007 1.00 90.06 95 ALA A N 1
ATOM 776 C CA . ALA A 1 95 ? -19.662 6.185 12.850 1.00 90.06 95 ALA A CA 1
ATOM 777 C C . ALA A 1 95 ? -19.268 7.673 12.983 1.00 90.06 95 ALA A C 1
ATOM 779 O O . ALA A 1 95 ? -19.120 8.354 11.975 1.00 90.06 95 ALA A O 1
ATOM 780 N N . LEU A 1 96 ? -19.056 8.167 14.210 1.00 90.88 96 LEU A N 1
ATOM 781 C CA . LEU A 1 96 ? -18.632 9.543 14.509 1.00 90.88 96 LEU A CA 1
ATOM 782 C C . LEU A 1 96 ? -17.104 9.722 14.524 1.00 90.88 96 LEU A C 1
ATOM 784 O O . LEU A 1 96 ? -16.607 10.755 14.972 1.00 90.88 96 LEU A O 1
ATOM 788 N N . GLY A 1 97 ? -16.346 8.708 14.101 1.00 89.12 97 GLY A N 1
ATOM 789 C CA . GLY A 1 97 ? -14.895 8.821 14.013 1.00 89.12 97 GLY A CA 1
ATOM 790 C C . GLY A 1 97 ? -14.158 8.699 15.345 1.00 89.12 97 GLY A C 1
ATOM 791 O O . GLY A 1 97 ? -13.033 9.180 15.477 1.00 89.12 97 GLY A O 1
ATOM 792 N N . GLN A 1 98 ? -14.782 8.066 16.340 1.00 92.75 98 GLN A N 1
ATOM 793 C CA . GLN A 1 98 ? -14.107 7.678 17.579 1.00 92.75 98 GLN A CA 1
ATOM 794 C C . GLN A 1 98 ? -13.498 6.296 17.409 1.00 92.75 98 GLN A C 1
ATOM 796 O O . GLN A 1 98 ? -14.178 5.390 16.940 1.00 92.75 98 GLN A O 1
ATOM 801 N N . ILE A 1 99 ? -12.249 6.118 17.822 1.00 93.44 99 ILE A N 1
ATOM 802 C CA . ILE A 1 99 ? -11.540 4.839 17.790 1.00 93.44 99 ILE A CA 1
ATOM 803 C C . ILE A 1 99 ? -11.229 4.439 19.228 1.00 93.44 99 ILE A C 1
ATOM 805 O O . ILE A 1 99 ? -10.553 5.169 19.945 1.00 93.44 99 ILE A O 1
ATOM 809 N N . GLN A 1 100 ? -11.687 3.264 19.641 1.00 92.56 100 GLN A N 1
ATOM 810 C CA . GLN A 1 100 ? -11.371 2.636 20.916 1.00 92.56 100 GLN A CA 1
ATOM 811 C C . GLN A 1 100 ? -10.464 1.431 20.675 1.00 92.56 100 GLN A C 1
ATOM 813 O O . GLN A 1 100 ? -10.819 0.529 19.918 1.00 92.56 100 GLN A O 1
ATOM 818 N N . LEU A 1 101 ? -9.315 1.380 21.345 1.00 90.69 101 LEU A N 1
ATOM 819 C CA . LEU A 1 101 ? -8.456 0.195 21.331 1.00 90.69 101 LEU A CA 1
ATOM 820 C C . LEU A 1 101 ? -8.809 -0.717 22.512 1.00 90.69 101 LEU A C 1
ATOM 822 O O . LEU A 1 101 ? -8.723 -0.310 23.670 1.00 90.69 101 LEU A O 1
ATOM 826 N N . LEU A 1 102 ? -9.201 -1.950 22.205 1.00 88.12 102 LEU A N 1
ATOM 827 C CA . LEU A 1 102 ? -9.551 -3.003 23.157 1.00 88.12 102 LEU A CA 1
ATOM 828 C C . LEU A 1 102 ? -8.510 -4.125 23.109 1.00 88.12 102 LEU A C 1
ATOM 830 O O . LEU A 1 102 ? -7.970 -4.420 22.047 1.00 88.12 102 LEU A O 1
ATOM 834 N N . ASP A 1 103 ? -8.247 -4.776 24.240 1.00 86.94 103 ASP A N 1
ATOM 835 C CA . ASP A 1 103 ? -7.391 -5.968 24.310 1.00 86.94 103 ASP A CA 1
ATOM 836 C C . ASP A 1 103 ? -8.244 -7.189 24.654 1.00 86.94 103 ASP A C 1
ATOM 838 O O . ASP A 1 103 ? -8.874 -7.227 25.708 1.00 86.94 103 ASP A O 1
ATOM 842 N N . THR A 1 104 ? -8.276 -8.186 23.771 1.00 78.12 104 THR A N 1
ATOM 843 C CA . THR A 1 104 ? -9.138 -9.367 23.898 1.00 78.12 104 THR A CA 1
ATOM 844 C C . THR A 1 104 ? -8.638 -10.387 24.918 1.00 78.12 104 THR A C 1
ATOM 846 O O . THR A 1 104 ? -9.354 -11.341 25.214 1.00 78.12 104 THR A O 1
ATOM 849 N N . ILE A 1 105 ? -7.407 -10.244 25.424 1.00 75.31 105 ILE A N 1
ATOM 850 C CA . ILE A 1 105 ? -6.795 -11.193 26.372 1.00 75.31 105 ILE A CA 1
ATOM 851 C C . ILE A 1 105 ? -6.717 -10.611 27.789 1.00 75.31 105 ILE A C 1
ATOM 853 O O . ILE A 1 105 ? -6.663 -11.366 28.759 1.00 75.31 105 ILE A O 1
ATOM 857 N N . ALA A 1 106 ? -6.713 -9.287 27.944 1.00 66.25 106 ALA A N 1
ATOM 858 C CA . ALA A 1 106 ? -6.569 -8.665 29.253 1.00 66.25 106 ALA A CA 1
ATOM 859 C C . ALA A 1 106 ? -7.831 -8.882 30.115 1.00 66.25 106 ALA A C 1
ATOM 861 O O . ALA A 1 106 ? -8.884 -8.316 29.844 1.00 66.25 106 ALA A O 1
ATOM 862 N N . LEU A 1 107 ? -7.708 -9.675 31.189 1.00 53.28 107 LEU A N 1
ATOM 863 C CA . LEU A 1 107 ? -8.740 -9.833 32.231 1.00 53.28 107 LEU A CA 1
ATOM 864 C C . LEU A 1 107 ? -8.828 -8.627 33.193 1.00 53.28 107 LEU A C 1
ATOM 866 O O . LEU A 1 107 ? -9.670 -8.618 34.088 1.00 53.28 107 LEU A O 1
ATOM 870 N N . ALA A 1 108 ? -7.932 -7.646 33.058 1.00 57.22 108 ALA A N 1
ATOM 871 C CA . ALA A 1 108 ? -7.907 -6.440 33.882 1.00 57.22 108 ALA A CA 1
ATOM 872 C C . ALA A 1 108 ? -8.798 -5.338 33.288 1.00 57.22 108 ALA A C 1
ATOM 874 O O . ALA A 1 108 ? -9.158 -5.396 32.113 1.00 57.22 108 ALA A O 1
ATOM 875 N N . GLU A 1 109 ? -9.121 -4.318 34.093 1.00 56.97 109 GLU A N 1
ATOM 876 C CA . GLU A 1 109 ? -9.877 -3.150 33.630 1.00 56.97 109 GLU A CA 1
ATOM 877 C C . GLU A 1 109 ? -9.268 -2.593 32.330 1.00 56.97 109 GLU A C 1
ATOM 879 O O . GLU A 1 109 ? -8.059 -2.323 32.278 1.00 56.97 109 GLU A O 1
ATOM 884 N N . PRO A 1 110 ? -10.069 -2.441 31.261 1.00 58.38 110 PRO A N 1
ATOM 885 C CA . PRO A 1 110 ? -9.558 -1.976 29.986 1.00 58.38 110 PRO A CA 1
ATOM 886 C C . PRO A 1 110 ? -9.011 -0.561 30.167 1.00 58.38 110 PRO A C 1
ATOM 888 O O . PRO A 1 110 ? -9.754 0.369 30.485 1.00 58.38 110 PRO A O 1
ATOM 891 N N . ARG A 1 111 ? -7.705 -0.371 29.941 1.00 65.00 111 ARG A N 1
ATOM 892 C CA . ARG A 1 111 ? -7.145 0.978 29.804 1.00 65.00 111 ARG A CA 1
ATOM 893 C C . ARG A 1 111 ? -7.803 1.623 28.593 1.00 65.00 111 ARG A C 1
ATOM 895 O O . ARG A 1 111 ? -7.511 1.252 27.459 1.00 65.00 111 ARG A O 1
ATOM 902 N N . LEU A 1 112 ? -8.704 2.566 28.851 1.00 74.38 112 LEU A N 1
ATOM 903 C CA . LEU A 1 112 ? -9.410 3.295 27.810 1.00 74.38 112 LEU A CA 1
ATOM 904 C C . LEU A 1 112 ? -8.401 4.104 26.993 1.00 74.38 112 LEU A C 1
ATOM 906 O O . LEU A 1 112 ? -7.857 5.101 27.458 1.00 74.38 112 LEU A O 1
ATOM 910 N N . SER A 1 113 ? -8.155 3.650 25.768 1.00 83.50 113 SER A N 1
ATOM 911 C CA . SER A 1 113 ? -7.443 4.404 24.746 1.00 83.50 113 SER A CA 1
ATOM 912 C C . SER A 1 113 ? -8.463 4.798 23.689 1.00 83.50 113 SER A C 1
ATOM 914 O O . SER A 1 113 ? -8.955 3.945 22.948 1.00 83.50 113 SER A O 1
ATOM 916 N N . LEU A 1 114 ? -8.833 6.079 23.706 1.00 90.31 114 LEU A N 1
ATOM 917 C CA . LEU A 1 114 ? -9.792 6.681 22.790 1.00 90.31 114 LEU A CA 1
ATOM 918 C C . LEU A 1 114 ? -9.070 7.709 21.921 1.00 90.31 114 LEU A C 1
ATOM 920 O O . LEU A 1 114 ? -8.406 8.604 22.440 1.00 90.31 114 LEU A O 1
ATOM 924 N N . LEU A 1 115 ? -9.216 7.575 20.608 1.00 91.19 115 LEU A N 1
ATOM 925 C CA . LEU A 1 115 ? -8.775 8.546 19.613 1.00 91.19 115 LEU A CA 1
ATOM 926 C C . LEU A 1 115 ? -10.014 9.145 18.952 1.00 91.19 115 LEU A C 1
ATOM 928 O O . LEU A 1 115 ? -11.017 8.458 18.762 1.00 91.19 115 LEU A O 1
ATOM 932 N N . GLN A 1 116 ? -9.951 10.425 18.614 1.00 91.94 116 GLN A N 1
ATOM 933 C CA . GLN A 1 116 ? -11.070 11.176 18.055 1.00 91.94 116 GLN A CA 1
ATOM 934 C C . GLN A 1 116 ? -10.604 11.875 16.782 1.00 91.94 116 GLN A C 1
ATOM 936 O O . GLN A 1 116 ? -9.582 12.558 16.799 1.00 91.94 116 GLN A O 1
ATOM 941 N N . MET A 1 117 ? -11.354 11.706 15.693 1.00 91.38 117 MET A N 1
ATOM 942 C CA . MET A 1 117 ? -11.166 12.492 14.470 1.00 91.38 117 MET A CA 1
ATOM 943 C C . MET A 1 117 ? -11.452 13.972 14.740 1.00 91.38 117 MET A C 1
ATOM 945 O O . MET A 1 117 ? -12.396 14.298 15.464 1.00 91.38 117 MET A O 1
ATOM 949 N N . GLU A 1 118 ? -10.651 14.853 14.143 1.00 84.88 118 GLU A N 1
ATOM 950 C CA . GLU A 1 118 ? -10.637 16.293 14.439 1.00 84.88 118 GLU A CA 1
ATOM 951 C C . GLU A 1 118 ? -11.871 17.040 13.909 1.00 84.88 118 GLU A C 1
ATOM 953 O O . GLU A 1 118 ? -12.151 18.149 14.350 1.00 84.88 118 GLU A O 1
ATOM 958 N N . ASN A 1 119 ? -12.648 16.430 13.007 1.00 83.50 119 ASN A N 1
ATOM 959 C CA . ASN A 1 119 ? -13.834 17.041 12.407 1.00 83.50 119 ASN A CA 1
ATOM 960 C C . ASN A 1 119 ? -15.137 16.560 13.090 1.00 83.50 119 ASN A C 1
ATOM 962 O O . ASN A 1 119 ? -15.698 15.533 12.688 1.00 83.50 119 ASN A O 1
ATOM 966 N N . PRO A 1 120 ? -15.637 17.255 14.135 1.00 73.44 120 PRO A N 1
ATOM 967 C CA . PRO A 1 120 ? -16.849 16.854 14.837 1.00 73.44 120 PRO A CA 1
ATOM 968 C C . PRO A 1 120 ? -18.074 16.981 13.922 1.00 73.44 120 PRO A C 1
ATOM 970 O O . PRO A 1 120 ? -18.442 18.070 13.492 1.00 73.44 120 PRO A O 1
ATOM 973 N N . GLY A 1 121 ? -18.736 15.853 13.663 1.00 77.19 121 GLY A N 1
ATOM 974 C CA . GLY A 1 121 ? -19.948 15.783 12.837 1.00 77.19 121 GLY A CA 1
ATOM 975 C C . GLY A 1 121 ? -19.732 15.180 11.450 1.00 77.19 121 GLY A C 1
ATOM 976 O O . GLY A 1 121 ? -20.713 14.827 10.793 1.00 77.19 121 GLY A O 1
ATOM 977 N N . ALA A 1 122 ? -18.481 14.987 11.027 1.00 87.25 122 ALA A N 1
ATOM 978 C CA . ALA A 1 122 ? -18.179 14.171 9.862 1.00 87.25 122 ALA A CA 1
ATOM 979 C C . ALA A 1 122 ? -18.358 12.682 10.199 1.00 87.25 122 ALA A C 1
ATOM 981 O O . ALA A 1 122 ? -17.991 12.213 11.279 1.00 87.25 122 ALA A O 1
ATOM 982 N N . MET A 1 123 ? -18.954 11.935 9.272 1.00 91.31 123 MET A N 1
ATOM 983 C CA . MET A 1 123 ? -19.160 10.497 9.425 1.00 91.31 123 MET A CA 1
ATOM 984 C C . MET A 1 123 ? -17.937 9.751 8.898 1.00 91.31 123 MET A C 1
ATOM 986 O O . MET A 1 123 ? -17.504 9.998 7.772 1.00 91.31 123 MET A O 1
ATOM 990 N N . CYS A 1 124 ? -17.414 8.809 9.680 1.00 91.75 124 CYS A N 1
ATOM 991 C CA . CYS A 1 124 ? -16.358 7.906 9.234 1.00 91.75 124 CYS A CA 1
ATOM 992 C C . CYS A 1 124 ? -16.929 6.907 8.217 1.00 91.75 124 CYS A C 1
ATOM 994 O O . CYS A 1 124 ? -17.831 6.132 8.539 1.00 91.75 124 CYS A O 1
ATOM 996 N N . LEU A 1 125 ? -16.414 6.935 6.987 1.00 91.56 125 LEU A N 1
ATOM 997 C CA . LEU A 1 125 ? -16.852 6.073 5.885 1.00 91.56 125 LEU A CA 1
ATOM 998 C C . LEU A 1 125 ? -15.918 4.891 5.642 1.00 91.56 125 LEU A C 1
ATOM 1000 O O . LEU A 1 125 ? -16.352 3.867 5.121 1.00 91.56 125 LEU A O 1
ATOM 1004 N N . THR A 1 126 ? -14.639 5.032 5.981 1.00 91.25 126 THR A N 1
ATOM 1005 C CA . THR A 1 126 ? -13.635 3.987 5.778 1.00 91.25 126 THR A CA 1
ATOM 1006 C C . THR A 1 126 ? -12.607 4.009 6.893 1.00 91.25 126 THR A C 1
ATOM 1008 O O . THR A 1 126 ? -12.293 5.070 7.435 1.00 91.25 126 THR A O 1
ATOM 1011 N N . PHE A 1 127 ? -12.079 2.835 7.224 1.00 92.44 127 PHE A N 1
ATOM 1012 C CA . PHE A 1 127 ? -11.071 2.668 8.256 1.00 92.44 127 PHE A CA 1
ATOM 1013 C C . PHE A 1 127 ? -10.052 1.591 7.885 1.00 92.44 127 PHE A C 1
ATOM 1015 O O . PHE A 1 127 ? -10.416 0.458 7.550 1.00 92.44 127 PHE A O 1
ATOM 1022 N N . ASP A 1 128 ? -8.768 1.918 8.020 1.00 92.25 128 ASP A N 1
ATOM 1023 C CA . ASP A 1 128 ? -7.668 0.980 7.819 1.00 92.25 128 ASP A CA 1
ATOM 1024 C C . ASP A 1 128 ? -6.534 1.180 8.843 1.00 92.25 128 ASP A C 1
ATOM 1026 O O . ASP A 1 128 ? -6.392 2.232 9.465 1.00 92.25 128 ASP A O 1
ATOM 1030 N N . ILE A 1 129 ? -5.734 0.132 9.033 1.00 91.62 129 ILE A N 1
ATOM 1031 C CA . ILE A 1 129 ? -4.572 0.061 9.914 1.00 91.62 129 ILE A CA 1
ATOM 1032 C C . ILE A 1 129 ? -3.384 -0.398 9.074 1.00 91.62 129 ILE A C 1
ATOM 1034 O O . ILE A 1 129 ? -3.488 -1.375 8.330 1.00 91.62 129 ILE A O 1
ATOM 1038 N N . SER A 1 130 ? -2.243 0.269 9.223 1.00 90.81 130 SER A N 1
ATOM 1039 C CA . SER A 1 130 ? -1.013 -0.113 8.534 1.00 90.81 130 SER A CA 1
ATOM 1040 C C . SER A 1 130 ? -0.554 -1.524 8.911 1.00 90.81 130 SER A C 1
ATOM 1042 O O . SER A 1 130 ? -0.810 -2.013 10.014 1.00 90.81 130 SER A O 1
ATOM 1044 N N . THR A 1 131 ? 0.187 -2.189 8.024 1.00 87.56 131 THR A N 1
ATOM 1045 C CA . THR A 1 131 ? 0.700 -3.542 8.305 1.00 87.56 131 THR A CA 1
ATOM 1046 C C . THR A 1 131 ? 1.710 -3.551 9.457 1.00 87.56 131 THR A C 1
ATOM 1048 O O . THR A 1 131 ? 1.796 -4.527 10.197 1.00 87.56 131 THR A O 1
ATOM 1051 N N . SER A 1 132 ? 2.417 -2.439 9.673 1.00 87.31 132 SER A N 1
ATOM 1052 C CA . SER A 1 132 ? 3.256 -2.206 10.856 1.00 87.31 132 SER A CA 1
ATOM 1053 C C . SER A 1 132 ? 2.461 -2.002 12.159 1.00 87.31 132 SER A C 1
ATOM 1055 O O . SER A 1 132 ? 3.023 -2.116 13.249 1.00 87.31 132 SER A O 1
ATOM 1057 N N . GLY A 1 133 ? 1.172 -1.656 12.066 1.00 88.25 133 GLY A N 1
ATOM 1058 C CA . GLY A 1 133 ? 0.320 -1.250 13.186 1.00 88.25 133 GLY A CA 1
ATOM 1059 C C . GLY A 1 133 ? 0.657 0.116 13.799 1.00 88.25 133 GLY A C 1
ATOM 1060 O O . GLY A 1 133 ? 0.167 0.416 14.884 1.00 88.25 133 GLY A O 1
ATOM 1061 N N . GLN A 1 134 ? 1.503 0.924 13.152 1.00 87.38 134 GLN A N 1
ATOM 1062 C CA . GLN A 1 134 ? 1.927 2.242 13.652 1.00 87.38 134 GLN A CA 1
ATOM 1063 C C . GLN A 1 134 ? 1.011 3.391 13.216 1.00 87.38 134 GLN A C 1
ATOM 1065 O O . GLN A 1 134 ? 1.056 4.456 13.833 1.00 87.38 134 GLN A O 1
ATOM 1070 N N . ILE A 1 135 ? 0.213 3.179 12.163 1.00 90.94 135 ILE A N 1
ATOM 1071 C CA . ILE A 1 135 ? -0.661 4.188 11.563 1.00 90.94 135 ILE A CA 1
ATOM 1072 C C . ILE A 1 135 ? -2.092 3.652 11.478 1.00 90.94 135 ILE A C 1
ATOM 1074 O O . ILE A 1 135 ? -2.320 2.527 11.025 1.00 90.94 135 ILE A O 1
ATOM 1078 N N . LEU A 1 136 ? -3.055 4.479 11.876 1.00 92.19 136 LEU A N 1
ATOM 1079 C CA . LEU A 1 136 ? -4.490 4.268 11.688 1.00 92.19 136 LEU A CA 1
ATOM 1080 C C . LEU A 1 136 ? -5.018 5.375 10.775 1.00 92.19 136 LEU A C 1
ATOM 1082 O O . LEU A 1 136 ? -4.706 6.541 11.001 1.00 92.19 136 LEU A O 1
ATOM 1086 N N . ALA A 1 137 ? -5.822 5.031 9.776 1.00 93.31 137 ALA A N 1
ATOM 1087 C CA . ALA A 1 137 ? -6.394 5.995 8.844 1.00 93.31 137 ALA A CA 1
ATOM 1088 C C . ALA A 1 137 ? -7.920 5.875 8.809 1.00 93.31 137 ALA A C 1
ATOM 1090 O O . ALA A 1 137 ? -8.454 4.784 8.602 1.00 93.31 137 ALA A O 1
ATOM 1091 N N . CYS A 1 138 ? -8.612 7.001 8.973 1.00 93.69 138 CYS A N 1
ATOM 1092 C CA . CYS A 1 138 ? -10.059 7.120 8.816 1.00 93.69 138 CYS A CA 1
ATOM 1093 C C . CYS A 1 138 ? -10.379 8.089 7.678 1.00 93.69 138 CYS A C 1
ATOM 1095 O O . CYS A 1 138 ? -9.973 9.247 7.734 1.00 93.69 138 CYS A O 1
ATOM 1097 N N . GLY A 1 139 ? -11.143 7.655 6.680 1.00 93.94 139 GLY A N 1
ATOM 1098 C CA . GLY A 1 139 ? -11.700 8.557 5.669 1.00 93.94 139 GLY A CA 1
ATOM 1099 C C . GLY A 1 139 ? -13.104 9.000 6.062 1.00 93.94 139 GLY A C 1
ATOM 1100 O O . GLY A 1 139 ? -13.918 8.171 6.477 1.00 93.94 139 GLY A O 1
ATOM 1101 N N . ASP A 1 140 ? -13.390 10.292 5.938 1.00 93.19 140 ASP A N 1
ATOM 1102 C CA . ASP A 1 140 ? -14.693 10.865 6.266 1.00 93.19 140 ASP A CA 1
ATOM 1103 C C . ASP A 1 140 ? -15.560 11.173 5.033 1.00 93.19 140 ASP A C 1
ATOM 1105 O O . ASP A 1 140 ? -15.131 11.072 3.882 1.00 93.19 140 ASP A O 1
ATOM 1109 N N . ASN A 1 141 ? -16.819 11.536 5.275 1.00 93.31 141 ASN A N 1
ATOM 1110 C CA . ASN A 1 141 ? -17.780 11.915 4.237 1.00 93.31 141 ASN A CA 1
ATOM 1111 C C . ASN A 1 141 ? -17.564 13.314 3.640 1.00 93.31 141 ASN A C 1
ATOM 1113 O O . ASN A 1 141 ? -18.227 13.656 2.662 1.00 93.31 141 ASN A O 1
ATOM 1117 N N . THR A 1 142 ? -16.667 14.115 4.209 1.00 92.31 142 THR A N 1
ATOM 1118 C CA . THR A 1 142 ? -16.283 15.433 3.685 1.00 92.31 142 THR A CA 1
ATOM 1119 C C . THR A 1 142 ? -15.079 15.364 2.744 1.00 92.31 142 THR A C 1
ATOM 1121 O O . THR A 1 142 ? -14.732 16.363 2.120 1.00 92.31 142 THR A O 1
ATOM 1124 N N . GLY A 1 143 ? -14.487 14.176 2.582 1.00 89.81 143 GLY A N 1
ATOM 1125 C CA . GLY A 1 143 ? -13.338 1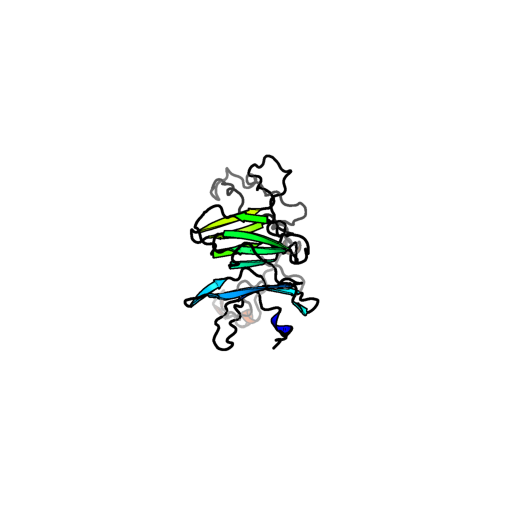3.934 1.714 1.00 89.81 143 GLY A CA 1
ATOM 1126 C C . GLY A 1 143 ? -11.986 14.111 2.407 1.00 89.81 143 GLY A C 1
ATOM 1127 O O . GLY A 1 143 ? -10.964 14.130 1.722 1.00 89.81 143 GLY A O 1
ATOM 1128 N N . HIS A 1 144 ? -11.945 14.226 3.737 1.00 92.62 144 HIS A N 1
ATOM 1129 C CA . HIS A 1 144 ? -10.699 14.256 4.500 1.00 92.62 144 HIS A CA 1
ATOM 1130 C C . HIS A 1 144 ? -10.286 12.851 4.956 1.00 92.62 144 HIS A C 1
ATOM 1132 O O . HIS A 1 144 ? -11.116 11.982 5.237 1.00 92.62 144 HIS A O 1
ATOM 1138 N N . ILE A 1 145 ? -8.971 12.644 5.053 1.00 93.50 145 ILE A N 1
ATOM 1139 C CA . ILE A 1 145 ? -8.359 11.435 5.607 1.00 93.50 145 ILE A CA 1
ATOM 1140 C C . ILE A 1 145 ? -7.643 11.838 6.893 1.00 93.50 145 ILE A C 1
ATOM 1142 O O . ILE A 1 145 ? -6.693 12.617 6.874 1.00 93.50 145 ILE A O 1
ATOM 1146 N N . HIS A 1 146 ? -8.107 11.292 8.008 1.00 92.50 146 HIS A N 1
ATOM 1147 C CA . HIS A 1 146 ? -7.560 11.513 9.339 1.00 92.50 146 HIS A CA 1
ATOM 1148 C C . HIS A 1 146 ? -6.566 10.400 9.637 1.00 92.50 146 HIS A C 1
ATOM 1150 O O . HIS A 1 146 ? -6.930 9.224 9.603 1.00 92.50 146 HIS A O 1
ATOM 1156 N N . VAL A 1 147 ? -5.317 10.764 9.917 1.00 91.69 147 VAL A N 1
ATOM 1157 C CA . VAL A 1 147 ? -4.229 9.810 10.141 1.00 91.69 147 VAL A CA 1
ATOM 1158 C C . VAL A 1 147 ? -3.733 9.938 11.575 1.00 91.69 147 VAL A C 1
ATOM 1160 O O . VAL A 1 147 ? -3.261 10.994 11.987 1.00 91.69 147 VAL A O 1
ATOM 1163 N N . PHE A 1 148 ? -3.816 8.849 12.333 1.00 90.69 148 PHE A N 1
ATOM 1164 C CA . PHE A 1 148 ? -3.254 8.740 13.674 1.00 90.69 148 PHE A CA 1
ATOM 1165 C C . PHE A 1 148 ? -1.960 7.939 13.602 1.00 90.69 148 PHE A C 1
ATOM 1167 O O . PHE A 1 148 ? -1.961 6.813 13.107 1.00 90.69 148 PHE A O 1
ATOM 1174 N N . ALA A 1 149 ? -0.874 8.495 14.128 1.00 87.88 149 ALA A N 1
ATOM 1175 C CA . ALA A 1 149 ? 0.426 7.840 14.179 1.00 87.88 149 ALA A CA 1
ATOM 1176 C C . ALA A 1 149 ? 0.976 7.834 15.609 1.00 87.88 149 ALA A C 1
ATOM 1178 O O . ALA A 1 149 ? 0.751 8.768 16.378 1.00 87.88 149 ALA A O 1
ATOM 1179 N N . SER A 1 150 ? 1.705 6.774 15.969 1.00 75.75 150 SER A N 1
ATOM 1180 C CA . SER A 1 150 ? 2.330 6.664 17.297 1.00 75.75 150 SER A CA 1
ATOM 1181 C C . SER A 1 150 ? 3.491 7.642 17.504 1.00 75.75 150 SER A C 1
ATOM 1183 O O . SER A 1 150 ? 3.824 7.946 18.649 1.00 75.75 150 SER A O 1
ATOM 1185 N N . THR A 1 151 ? 4.124 8.097 16.424 1.00 72.44 151 THR A N 1
ATOM 1186 C CA . THR A 1 151 ? 5.168 9.123 16.430 1.00 72.44 151 THR A CA 1
ATOM 1187 C C . THR A 1 151 ? 4.696 10.300 15.579 1.00 72.44 151 THR A C 1
ATOM 1189 O O . THR A 1 151 ? 4.131 10.076 14.504 1.00 72.44 151 THR A O 1
ATOM 1192 N N . PRO A 1 152 ? 4.868 11.553 16.041 1.00 63.19 152 PRO A N 1
ATOM 1193 C CA . PRO A 1 152 ? 4.566 12.699 15.200 1.00 63.19 152 PRO A CA 1
ATOM 1194 C C . PRO A 1 152 ? 5.498 12.661 13.979 1.00 63.19 152 PRO A C 1
ATOM 1196 O O . PRO A 1 152 ? 6.689 12.381 14.151 1.00 63.19 152 PRO A O 1
ATOM 1199 N N . PRO A 1 153 ? 4.994 12.919 12.760 1.00 59.34 153 PRO A N 1
ATOM 1200 C CA . PRO A 1 153 ? 5.870 13.095 11.612 1.00 59.34 153 PRO A CA 1
ATOM 1201 C C . PRO A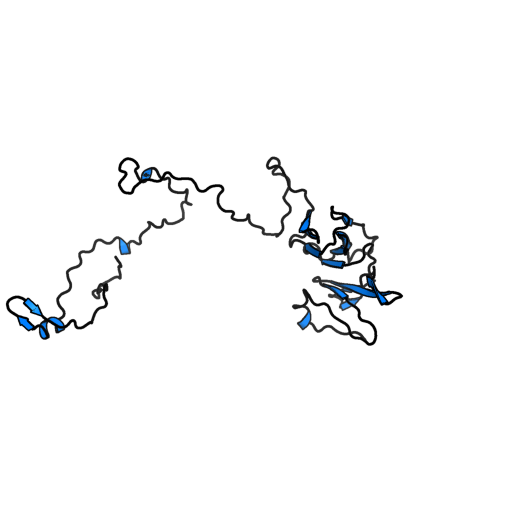 1 153 ? 6.822 14.252 11.927 1.00 59.34 153 PRO A C 1
ATOM 1203 O O . PRO A 1 153 ? 6.374 15.331 12.327 1.00 59.34 153 PRO A O 1
ATOM 1206 N N . SER A 1 154 ? 8.132 14.033 11.807 1.00 56.97 154 SER A N 1
ATOM 1207 C CA . SER A 1 154 ? 9.112 15.111 11.906 1.00 56.97 154 SER A CA 1
ATOM 1208 C C . SER A 1 154 ? 8.875 16.064 10.741 1.00 56.97 154 SER A C 1
ATOM 1210 O O . SER A 1 154 ? 9.342 15.842 9.632 1.00 56.97 154 SER A O 1
ATOM 1212 N N . SER A 1 155 ? 8.114 17.130 10.980 1.00 51.50 155 SER A N 1
ATOM 1213 C CA . SER A 1 155 ? 7.843 18.175 9.990 1.00 51.50 155 SER A CA 1
ATOM 1214 C C . SER A 1 155 ? 9.066 19.048 9.693 1.00 51.50 155 SER A C 1
ATOM 1216 O O . SER A 1 155 ? 8.971 19.983 8.904 1.00 51.50 155 SER A O 1
ATOM 1218 N N . SER A 1 156 ? 10.206 18.782 10.334 1.00 48.69 156 SER A N 1
ATOM 1219 C CA . SER A 1 156 ? 11.479 19.419 10.035 1.00 48.69 156 SER A CA 1
ATOM 1220 C C . SER A 1 156 ? 12.542 18.360 9.769 1.00 48.69 156 SER A C 1
ATOM 1222 O O . SER A 1 156 ? 12.762 17.453 10.572 1.00 48.69 156 SER A O 1
ATOM 1224 N N . ALA A 1 157 ? 13.262 18.536 8.663 1.00 55.06 157 ALA A N 1
ATOM 1225 C CA . ALA A 1 157 ? 14.478 17.799 8.317 1.00 55.06 157 ALA A CA 1
ATOM 1226 C C . ALA A 1 157 ? 15.625 17.976 9.347 1.00 55.06 157 ALA A C 1
ATOM 1228 O O . ALA A 1 157 ? 16.727 17.473 9.146 1.00 55.06 157 ALA A O 1
ATOM 1229 N N . ASP A 1 158 ? 15.371 18.680 10.455 1.00 53.84 158 ASP A N 1
ATOM 1230 C CA . ASP A 1 158 ? 16.370 19.173 11.402 1.00 53.84 158 ASP A CA 1
ATOM 1231 C C . ASP A 1 158 ? 16.655 18.212 12.568 1.00 53.84 158 ASP A C 1
ATOM 1233 O O . ASP A 1 158 ? 17.590 18.445 13.333 1.00 53.84 158 ASP A O 1
ATOM 1237 N N . ASN A 1 159 ? 15.889 17.125 12.734 1.00 51.84 159 ASN A N 1
ATOM 1238 C CA . ASN A 1 159 ? 16.160 16.116 13.766 1.00 51.84 159 ASN A CA 1
ATOM 1239 C C . ASN A 1 159 ? 16.034 14.679 13.222 1.00 51.84 159 ASN A C 1
ATOM 1241 O O . ASN A 1 159 ? 14.964 14.079 13.307 1.00 51.84 159 ASN A O 1
ATOM 1245 N N . PRO A 1 160 ? 17.135 14.062 12.748 1.00 57.81 160 PRO A N 1
ATOM 1246 C CA . PRO A 1 160 ? 17.148 12.687 12.227 1.00 57.81 160 PRO A CA 1
ATOM 1247 C C . PRO A 1 160 ? 16.967 11.597 13.306 1.00 57.81 160 PRO A C 1
ATOM 1249 O O . PRO A 1 160 ? 17.151 10.414 13.033 1.00 57.81 160 PRO A O 1
ATOM 1252 N N . ALA A 1 161 ? 16.656 11.973 14.551 1.00 56.31 161 ALA A N 1
ATOM 1253 C CA . ALA A 1 161 ? 16.602 11.061 15.693 1.00 56.31 161 ALA A CA 1
ATOM 1254 C C . ALA A 1 161 ? 15.218 10.426 15.929 1.00 56.31 161 ALA A C 1
ATOM 1256 O O . ALA A 1 161 ? 15.128 9.437 16.658 1.00 56.31 161 ALA A O 1
ATOM 1257 N N . THR A 1 162 ? 14.142 10.964 15.344 1.00 57.91 162 THR A N 1
ATOM 1258 C CA . THR A 1 162 ? 12.791 10.402 15.491 1.00 57.91 162 THR A CA 1
ATOM 1259 C C . THR A 1 162 ? 12.424 9.548 14.281 1.00 57.91 162 THR A C 1
ATOM 1261 O O . THR A 1 162 ? 12.333 10.088 13.181 1.00 57.91 162 THR A O 1
ATOM 1264 N N . PRO A 1 163 ? 12.194 8.233 14.451 1.00 66.50 163 PRO A N 1
ATOM 1265 C CA . PRO A 1 163 ? 11.767 7.383 13.351 1.00 66.50 163 PRO A CA 1
ATOM 1266 C C . PRO A 1 163 ? 10.358 7.781 12.901 1.00 66.50 163 PRO A C 1
ATOM 1268 O O . PRO A 1 163 ? 9.411 7.786 13.697 1.00 66.50 163 PRO A O 1
ATOM 1271 N N . GLU A 1 164 ? 10.228 8.112 11.618 1.00 74.56 164 GLU A N 1
ATOM 1272 C CA . GLU A 1 164 ? 8.932 8.334 10.983 1.00 74.56 164 GLU A CA 1
ATOM 1273 C C . GLU A 1 164 ? 8.061 7.073 11.081 1.00 74.56 164 GLU A C 1
ATOM 1275 O O . GLU A 1 164 ? 8.580 5.948 11.055 1.00 74.56 164 GLU A O 1
ATOM 1280 N N . PRO A 1 165 ? 6.733 7.230 11.205 1.00 77.88 165 PRO A N 1
ATOM 1281 C CA . PRO A 1 165 ? 5.841 6.088 11.269 1.00 77.88 165 PRO A CA 1
ATOM 1282 C C . PRO A 1 165 ? 5.862 5.339 9.929 1.00 77.88 165 PRO A C 1
ATOM 1284 O O . PRO A 1 165 ? 5.581 5.894 8.868 1.00 77.88 165 PRO A O 1
ATOM 1287 N N . LEU A 1 166 ? 6.188 4.050 9.969 1.00 83.25 166 LEU A N 1
ATOM 1288 C CA . LEU A 1 166 ? 6.279 3.213 8.774 1.00 83.25 166 LEU A CA 1
ATOM 1289 C C . LEU A 1 166 ? 4.914 2.608 8.464 1.00 83.25 166 LEU A C 1
ATOM 1291 O O . LEU A 1 166 ? 4.259 2.090 9.364 1.00 83.25 166 LEU A O 1
ATOM 1295 N N . ILE A 1 167 ? 4.494 2.577 7.197 1.00 86.12 167 ILE A N 1
ATOM 1296 C CA . ILE A 1 167 ? 3.280 1.840 6.797 1.00 86.12 167 ILE A CA 1
ATOM 1297 C C . ILE A 1 167 ? 3.561 0.329 6.766 1.00 86.12 167 ILE A C 1
ATOM 1299 O O . ILE A 1 167 ? 2.779 -0.466 7.290 1.00 86.12 167 ILE A O 1
ATOM 1303 N N . ASN A 1 168 ? 4.707 -0.057 6.197 1.00 85.88 168 ASN A N 1
ATOM 1304 C CA . ASN A 1 168 ? 5.135 -1.444 6.026 1.00 85.88 168 ASN A CA 1
ATOM 1305 C C . ASN A 1 168 ? 6.445 -1.714 6.773 1.00 85.88 168 ASN A C 1
ATOM 1307 O O . ASN A 1 168 ? 7.336 -0.869 6.782 1.00 85.88 168 ASN A O 1
ATOM 1311 N N . THR A 1 169 ? 6.600 -2.918 7.334 1.00 82.06 169 THR A N 1
ATOM 1312 C CA . THR A 1 169 ? 7.818 -3.333 8.062 1.00 82.06 169 THR A CA 1
ATOM 1313 C C . THR A 1 169 ? 9.085 -3.242 7.207 1.00 82.06 169 THR A C 1
ATOM 1315 O O . THR A 1 169 ? 10.150 -2.921 7.720 1.00 82.06 169 THR A O 1
ATOM 1318 N N . TYR A 1 170 ? 8.960 -3.493 5.902 1.00 82.19 170 TYR A N 1
ATOM 1319 C CA . TYR A 1 170 ? 10.054 -3.424 4.929 1.00 82.19 170 TYR A CA 1
ATOM 1320 C C . TYR A 1 170 ? 9.780 -2.358 3.866 1.00 82.19 170 TYR A C 1
ATOM 1322 O O . TYR A 1 170 ? 9.897 -2.618 2.667 1.00 82.19 170 TYR A O 1
ATOM 1330 N N . SER A 1 171 ? 9.341 -1.172 4.296 1.00 79.06 171 SER A N 1
ATOM 1331 C CA . SER A 1 171 ? 9.128 -0.063 3.368 1.00 79.06 171 SER A CA 1
ATOM 1332 C C . SER A 1 171 ? 10.455 0.361 2.742 1.00 79.06 171 SER A C 1
ATOM 1334 O O . SER A 1 171 ? 11.458 0.518 3.437 1.00 79.06 171 SER A O 1
ATOM 1336 N N . ARG A 1 172 ? 10.456 0.549 1.425 1.00 79.88 172 ARG A N 1
ATOM 1337 C CA . ARG A 1 172 ? 11.534 1.236 0.709 1.00 79.88 172 ARG A CA 1
ATOM 1338 C C . ARG A 1 172 ? 11.080 2.669 0.428 1.00 79.88 172 ARG A C 1
ATOM 1340 O O . ARG A 1 172 ? 9.869 2.880 0.314 1.00 79.88 172 ARG A O 1
ATOM 1347 N N . PRO A 1 173 ? 12.005 3.635 0.323 1.00 79.12 173 PRO A N 1
ATOM 1348 C CA . PRO A 1 173 ? 11.675 4.946 -0.216 1.00 79.12 173 PRO A CA 1
ATOM 1349 C C . PRO A 1 173 ? 10.981 4.789 -1.570 1.00 79.12 173 PRO A C 1
ATOM 1351 O O . PRO A 1 173 ? 11.359 3.925 -2.364 1.00 79.12 173 PRO A O 1
ATOM 1354 N N . CYS A 1 174 ? 9.943 5.588 -1.807 1.00 79.88 174 CYS A N 1
ATOM 1355 C CA . CYS A 1 174 ? 9.327 5.649 -3.124 1.00 79.88 174 CYS A CA 1
ATOM 1356 C C . CYS A 1 174 ? 10.351 6.237 -4.100 1.00 79.88 174 CYS A C 1
ATOM 1358 O O . CYS A 1 174 ? 10.928 7.285 -3.812 1.00 79.88 174 CYS A O 1
ATOM 1360 N N . GLU A 1 175 ? 10.571 5.575 -5.235 1.00 83.12 175 GLU A N 1
ATOM 1361 C CA . GLU A 1 175 ? 11.311 6.162 -6.352 1.00 83.12 175 GLU A CA 1
ATOM 1362 C C . GLU A 1 175 ? 10.423 7.245 -6.970 1.00 83.12 175 GLU A C 1
ATOM 1364 O O . GLU A 1 175 ? 9.561 6.982 -7.809 1.00 83.12 175 GLU A O 1
ATOM 1369 N N . LEU A 1 176 ? 10.566 8.465 -6.464 1.00 82.50 176 LEU A N 1
ATOM 1370 C CA . LEU A 1 176 ? 9.968 9.644 -7.069 1.00 82.50 176 LEU A CA 1
ATOM 1371 C C . LEU A 1 176 ? 10.822 10.053 -8.277 1.00 82.50 176 LEU A C 1
ATOM 1373 O O . LEU A 1 176 ? 12.028 9.797 -8.272 1.00 82.50 176 LEU A O 1
ATOM 1377 N N . PRO A 1 177 ? 10.228 10.667 -9.316 1.00 79.62 177 PRO A N 1
ATOM 1378 C CA . PRO A 1 177 ? 11.013 11.296 -10.370 1.00 79.62 177 PRO A CA 1
ATOM 1379 C C . PRO A 1 177 ? 12.032 12.250 -9.750 1.00 79.62 177 PRO A C 1
ATOM 1381 O O . PRO A 1 177 ? 11.689 12.959 -8.801 1.00 79.62 177 PRO A O 1
ATOM 1384 N N . ASP A 1 178 ? 13.251 12.266 -10.289 1.00 76.25 178 ASP A N 1
ATOM 1385 C CA . ASP A 1 178 ? 14.285 13.195 -9.839 1.00 76.25 178 ASP A CA 1
ATOM 1386 C C . ASP A 1 178 ? 13.730 14.630 -9.821 1.00 76.25 178 ASP A C 1
ATOM 1388 O O . ASP A 1 178 ? 13.028 15.064 -10.746 1.00 76.25 178 ASP A O 1
ATOM 1392 N N . GLU A 1 179 ? 14.008 15.360 -8.740 1.00 67.75 179 GLU A N 1
ATOM 1393 C CA . GLU A 1 179 ? 13.604 16.755 -8.609 1.00 67.75 179 GLU A CA 1
ATOM 1394 C C . GLU A 1 179 ? 14.331 17.584 -9.680 1.00 67.75 179 GLU A C 1
ATOM 1396 O O . GLU A 1 179 ? 15.538 17.790 -9.616 1.00 67.75 179 GLU A O 1
ATOM 1401 N N . GLN A 1 180 ? 13.551 18.036 -10.667 1.00 62.66 180 GLN A N 1
ATOM 1402 C CA . GLN A 1 180 ? 13.949 18.696 -11.915 1.00 62.66 180 GLN A CA 1
ATOM 1403 C C . GLN A 1 180 ? 14.733 17.824 -12.917 1.00 62.66 180 GLN A C 1
ATOM 1405 O O . GLN A 1 180 ? 15.827 17.339 -12.628 1.00 62.66 180 GLN A O 1
ATOM 1410 N N . PRO A 1 181 ? 14.249 17.722 -14.174 1.00 64.50 181 PRO A N 1
ATOM 1411 C CA . PRO A 1 181 ? 15.123 17.372 -15.283 1.00 64.50 181 PRO A CA 1
ATOM 1412 C C . PRO A 1 181 ? 16.287 18.363 -15.291 1.00 64.50 181 PRO A C 1
ATOM 1414 O O . PRO A 1 181 ? 16.067 19.574 -15.233 1.00 64.50 181 PRO A O 1
ATOM 1417 N N . VAL A 1 182 ? 17.521 17.869 -15.355 1.00 70.31 182 VAL A N 1
ATOM 1418 C CA . VAL A 1 182 ? 18.663 18.734 -15.654 1.00 70.31 182 VAL A CA 1
ATOM 1419 C C . VAL A 1 182 ? 18.392 19.357 -17.025 1.00 70.31 182 VAL A C 1
ATOM 1421 O O . VAL A 1 182 ? 18.416 18.658 -18.038 1.00 70.31 182 VAL A O 1
ATOM 1424 N N . ASP A 1 183 ? 18.080 20.652 -17.055 1.00 72.88 183 ASP A N 1
ATOM 1425 C CA . ASP A 1 183 ? 17.872 21.385 -18.302 1.00 72.88 183 ASP A CA 1
ATOM 1426 C C . ASP A 1 183 ? 19.224 21.538 -19.002 1.00 72.88 183 ASP A C 1
ATOM 1428 O O . ASP A 1 183 ? 20.042 22.402 -18.676 1.00 72.88 183 ASP A O 1
ATOM 1432 N N . TYR A 1 184 ? 19.479 20.657 -19.966 1.00 73.88 184 TYR A N 1
ATOM 1433 C CA . TYR A 1 184 ? 20.630 20.778 -20.848 1.00 73.88 184 TYR A CA 1
ATOM 1434 C C . TYR A 1 184 ? 20.326 21.790 -21.960 1.00 73.88 184 TYR A C 1
ATOM 1436 O O . TYR A 1 184 ? 19.220 21.784 -22.511 1.00 73.88 184 TYR A O 1
ATOM 1444 N N . PRO A 1 185 ? 21.293 22.643 -22.342 1.00 80.12 185 PRO A N 1
ATOM 1445 C CA . PRO A 1 185 ? 21.118 23.522 -23.489 1.00 80.12 185 PRO A CA 1
ATOM 1446 C C . PRO A 1 185 ? 20.895 22.689 -24.756 1.00 80.12 185 PRO A C 1
ATOM 1448 O O . PRO A 1 185 ? 21.544 21.662 -24.964 1.00 80.12 185 PRO A O 1
ATOM 1451 N N . ASN A 1 186 ? 19.990 23.139 -25.623 1.00 83.75 186 ASN A N 1
ATOM 1452 C CA . ASN A 1 186 ? 19.821 22.549 -26.941 1.00 83.75 186 ASN A CA 1
ATOM 1453 C C . ASN A 1 186 ? 20.926 23.051 -27.879 1.00 83.75 186 ASN A C 1
ATOM 1455 O O . ASN A 1 186 ? 21.207 24.244 -27.955 1.00 83.75 186 ASN A O 1
ATOM 1459 N N . PHE A 1 187 ? 21.526 22.147 -28.640 1.00 87.69 187 PHE A N 1
ATOM 1460 C CA . PHE A 1 187 ? 22.504 22.492 -29.668 1.00 87.69 187 PHE A CA 1
ATOM 1461 C C . PHE A 1 187 ? 22.232 21.675 -30.932 1.00 87.69 187 PHE A C 1
ATOM 1463 O O . PHE A 1 187 ? 21.637 20.595 -30.888 1.00 87.69 187 PHE A O 1
ATOM 1470 N N . GLY A 1 188 ? 22.602 22.235 -32.083 1.00 89.50 188 GLY A N 1
ATOM 1471 C CA . GLY A 1 188 ? 22.462 21.562 -33.371 1.00 89.50 188 GLY A CA 1
ATOM 1472 C C . GLY A 1 188 ? 23.516 20.470 -33.546 1.00 89.50 188 GLY A C 1
ATOM 1473 O O . GLY A 1 188 ? 24.599 20.552 -32.977 1.00 89.50 188 GLY A O 1
ATOM 1474 N N . VAL A 1 189 ? 23.224 19.471 -34.384 1.00 87.44 189 VAL A N 1
ATOM 1475 C CA . VAL A 1 189 ? 24.198 18.419 -34.742 1.00 87.44 189 VAL A CA 1
ATOM 1476 C C . VAL A 1 189 ? 25.455 19.012 -35.399 1.00 87.44 189 VAL A C 1
ATOM 1478 O O . VAL A 1 189 ? 26.543 18.471 -35.233 1.00 87.44 189 VAL A O 1
ATOM 1481 N N . ASP A 1 190 ? 25.310 20.148 -36.085 1.00 90.81 190 ASP A N 1
ATOM 1482 C CA . ASP A 1 190 ? 26.392 20.853 -36.781 1.00 90.81 190 ASP A CA 1
ATOM 1483 C C . ASP A 1 190 ? 27.089 21.929 -35.915 1.00 90.81 190 ASP A C 1
ATOM 1485 O O . ASP A 1 190 ? 27.828 22.765 -36.439 1.00 90.81 190 ASP A O 1
ATOM 1489 N N . ASP A 1 191 ? 26.852 21.961 -34.595 1.00 88.62 191 ASP A N 1
ATOM 1490 C CA . ASP A 1 191 ? 27.546 22.886 -33.692 1.00 88.62 191 ASP A CA 1
ATOM 1491 C C . ASP A 1 191 ? 28.942 22.364 -33.321 1.00 88.62 191 ASP A C 1
ATOM 1493 O O . ASP A 1 191 ? 29.115 21.520 -32.443 1.00 88.62 191 ASP A O 1
ATOM 1497 N N . PHE A 1 192 ? 29.965 22.907 -33.979 1.00 87.81 192 PHE A N 1
ATOM 1498 C CA . PHE A 1 192 ? 31.367 22.573 -33.714 1.00 87.81 192 PHE A CA 1
ATOM 1499 C C . PHE A 1 192 ? 31.954 23.275 -32.479 1.00 87.81 192 PHE A C 1
ATOM 1501 O O . PHE A 1 192 ? 33.082 22.964 -32.094 1.00 87.81 192 PHE A O 1
ATOM 1508 N N . ASN A 1 193 ? 31.232 24.217 -31.859 1.00 90.12 193 ASN A N 1
ATOM 1509 C CA . ASN A 1 193 ? 31.710 24.919 -30.663 1.00 90.12 193 ASN A CA 1
ATOM 1510 C C . ASN A 1 193 ? 31.429 24.139 -29.373 1.00 90.12 193 ASN A C 1
ATOM 1512 O O . ASN A 1 193 ? 32.122 24.350 -28.377 1.00 90.12 193 ASN A O 1
ATOM 1516 N N . THR A 1 194 ? 30.451 23.227 -29.394 1.00 87.44 194 THR A N 1
ATOM 1517 C CA . THR A 1 194 ? 30.023 22.448 -28.226 1.00 87.44 194 THR A CA 1
ATOM 1518 C C . THR A 1 194 ? 30.419 20.974 -28.390 1.00 87.44 194 THR A C 1
ATOM 1520 O O . THR A 1 194 ? 29.657 20.186 -28.951 1.00 87.44 194 THR A O 1
ATOM 1523 N N . PRO A 1 195 ? 31.612 20.545 -27.927 1.00 85.38 195 PRO A N 1
ATOM 1524 C CA . PRO A 1 195 ? 32.011 19.148 -28.042 1.00 85.38 195 PRO A CA 1
ATOM 1525 C C . PRO A 1 195 ? 31.184 18.265 -27.098 1.00 85.38 195 PRO A C 1
ATOM 1527 O O . PRO A 1 195 ? 30.905 18.637 -25.959 1.00 85.38 195 PRO A O 1
ATOM 1530 N N . LEU A 1 196 ? 30.871 17.039 -27.533 1.00 83.69 196 LEU A N 1
ATOM 1531 C CA . LEU A 1 196 ? 30.097 16.060 -26.750 1.00 83.69 196 LEU A CA 1
ATOM 1532 C C . LEU A 1 196 ? 30.715 15.728 -25.380 1.00 83.69 196 LEU A C 1
ATOM 1534 O O . LEU A 1 196 ? 30.005 15.299 -24.477 1.00 83.69 196 LEU A O 1
ATOM 1538 N N . SER A 1 197 ? 32.019 15.961 -25.203 1.00 83.56 197 SER A N 1
ATOM 1539 C CA . SER A 1 197 ? 32.721 15.783 -23.926 1.00 83.56 197 SER A CA 1
ATOM 1540 C C . SER A 1 197 ? 32.271 16.745 -22.821 1.00 83.56 197 SER A C 1
ATOM 1542 O O . SER A 1 197 ? 32.632 16.530 -21.668 1.00 83.56 197 SER A O 1
ATOM 1544 N N . VAL A 1 198 ? 31.534 17.816 -23.150 1.00 83.81 198 VAL A N 1
ATOM 1545 C CA . VAL A 1 198 ? 30.955 18.750 -22.164 1.00 83.81 198 VAL A CA 1
ATOM 1546 C C . VAL A 1 198 ? 29.806 18.103 -21.390 1.00 83.81 198 VAL A C 1
ATOM 1548 O O . VAL A 1 198 ? 29.538 18.499 -20.258 1.00 83.81 198 VAL A O 1
ATOM 1551 N N . ILE A 1 199 ? 29.143 17.095 -21.964 1.00 82.44 199 ILE A N 1
ATOM 1552 C CA . ILE A 1 199 ? 28.047 16.388 -21.303 1.00 82.44 199 ILE A CA 1
ATOM 1553 C C . ILE A 1 199 ? 28.655 15.369 -20.331 1.00 82.44 199 ILE A C 1
ATOM 1555 O O . ILE A 1 199 ? 29.307 14.419 -20.777 1.00 82.44 199 ILE A O 1
ATOM 1559 N N . PRO A 1 200 ? 28.473 15.539 -19.010 1.00 78.31 200 PRO A N 1
ATOM 1560 C CA . PRO A 1 200 ? 29.027 14.610 -18.042 1.00 78.31 200 PRO A CA 1
ATOM 1561 C C . PRO A 1 200 ? 28.335 13.251 -18.160 1.00 78.31 200 PRO A C 1
ATOM 1563 O O . PRO A 1 200 ? 27.115 13.160 -18.297 1.00 78.31 200 PRO A O 1
ATOM 1566 N N . MET A 1 201 ? 29.120 12.180 -18.060 1.00 76.81 201 MET A N 1
ATOM 1567 C CA . MET A 1 201 ? 28.565 10.844 -17.875 1.00 76.81 201 MET A CA 1
ATOM 1568 C C . MET A 1 201 ? 28.024 10.731 -16.438 1.00 76.81 201 MET A C 1
ATOM 1570 O O . MET A 1 201 ? 28.726 11.137 -15.507 1.00 76.81 201 MET A O 1
ATOM 1574 N N . PRO A 1 202 ? 26.822 10.163 -16.225 1.00 76.19 202 PRO A N 1
ATOM 1575 C CA . PRO A 1 202 ? 26.338 9.851 -14.886 1.00 76.19 202 PRO A CA 1
ATOM 1576 C C . PRO A 1 202 ? 27.353 8.996 -14.122 1.00 76.19 202 PRO A C 1
ATOM 1578 O O . PRO A 1 202 ? 28.003 8.124 -14.706 1.00 76.19 202 PRO A O 1
ATOM 1581 N N . VAL A 1 203 ? 27.488 9.229 -12.813 1.00 74.62 203 VAL A N 1
ATOM 1582 C CA . VAL A 1 203 ? 28.362 8.417 -11.957 1.00 74.62 203 VAL A CA 1
ATOM 1583 C C . VAL A 1 203 ? 27.769 7.014 -11.860 1.00 74.62 203 VAL A C 1
ATOM 1585 O O . VAL A 1 203 ? 26.865 6.751 -11.072 1.00 74.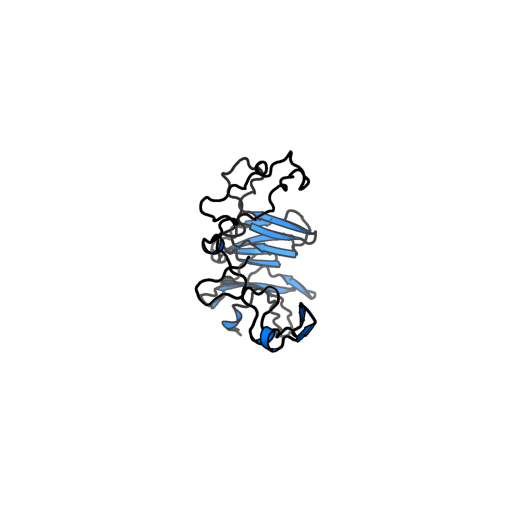62 203 VAL A O 1
ATOM 1588 N N . MET A 1 204 ? 28.270 6.112 -12.697 1.00 73.88 204 MET A N 1
ATOM 1589 C CA . MET A 1 204 ? 27.866 4.714 -12.694 1.00 73.88 204 MET A CA 1
ATOM 1590 C C . MET A 1 204 ? 28.683 3.921 -11.666 1.00 73.88 204 MET A C 1
ATOM 1592 O O . MET A 1 204 ? 29.869 4.203 -11.470 1.00 73.88 204 MET A O 1
ATOM 1596 N N . PRO A 1 205 ? 28.097 2.894 -11.024 1.00 82.75 205 PRO A N 1
ATOM 1597 C CA . PRO A 1 205 ? 28.861 1.953 -10.216 1.00 82.75 205 PRO A CA 1
ATOM 1598 C C . PRO A 1 205 ? 29.979 1.326 -11.058 1.00 82.75 205 PRO A C 1
ATOM 1600 O O . PRO A 1 205 ? 29.723 0.860 -12.165 1.00 82.75 205 PRO A O 1
ATOM 1603 N N . LEU A 1 206 ? 31.200 1.253 -10.516 1.00 77.19 206 LEU A N 1
ATOM 1604 C CA . LEU A 1 206 ? 32.397 0.773 -11.234 1.00 77.19 206 LEU A CA 1
ATOM 1605 C C . LEU A 1 206 ? 32.241 -0.642 -11.834 1.00 77.19 206 LEU A C 1
ATOM 1607 O O . LEU A 1 206 ? 32.948 -1.003 -12.766 1.00 77.19 206 LEU A O 1
ATOM 1611 N N . ASN A 1 207 ? 31.312 -1.438 -11.298 1.00 82.06 207 ASN A N 1
ATOM 1612 C CA . ASN A 1 207 ? 31.079 -2.827 -11.694 1.00 82.06 207 ASN A CA 1
ATOM 1613 C C . ASN A 1 207 ? 29.975 -3.004 -12.753 1.00 82.06 207 ASN A C 1
ATOM 1615 O O . ASN A 1 207 ? 29.660 -4.145 -13.091 1.00 82.06 207 ASN A O 1
ATOM 1619 N N . LEU A 1 208 ? 29.343 -1.929 -13.238 1.00 85.56 208 LEU A N 1
ATOM 1620 C CA . LEU A 1 208 ? 28.303 -2.039 -14.260 1.00 85.56 208 LEU A CA 1
ATOM 1621 C C . LEU A 1 208 ? 28.915 -1.883 -15.667 1.00 85.56 208 LEU A C 1
ATOM 1623 O O . LEU A 1 208 ? 29.500 -0.834 -15.944 1.00 85.56 208 LEU A O 1
ATOM 1627 N N . PRO A 1 209 ? 28.779 -2.877 -16.567 1.00 84.00 209 PRO A N 1
ATOM 1628 C CA . PRO A 1 209 ? 29.249 -2.741 -17.942 1.00 84.00 209 PRO A CA 1
ATOM 1629 C C . PRO A 1 209 ? 28.468 -1.635 -18.661 1.00 84.00 209 PRO A C 1
ATOM 1631 O O . PRO A 1 209 ? 27.248 -1.520 -18.519 1.00 84.00 209 PRO A O 1
ATOM 1634 N N . LEU A 1 210 ? 29.173 -0.809 -19.436 1.00 85.06 210 LEU A N 1
ATOM 1635 C CA . LEU A 1 210 ? 28.540 0.230 -20.244 1.00 85.06 210 LEU A CA 1
ATOM 1636 C C . LEU A 1 210 ? 27.855 -0.390 -21.467 1.00 85.06 210 LEU A C 1
ATOM 1638 O O . LEU A 1 210 ? 28.285 -1.415 -21.984 1.00 85.06 210 LEU A O 1
ATOM 1642 N N . ALA A 1 211 ? 26.854 0.300 -22.017 1.00 84.62 211 ALA A N 1
ATOM 1643 C CA . ALA A 1 211 ? 26.243 -0.090 -23.292 1.00 84.62 211 ALA A CA 1
ATOM 1644 C C . ALA A 1 211 ? 27.238 -0.080 -24.476 1.00 84.62 211 ALA A C 1
ATOM 1646 O O . ALA A 1 211 ? 26.975 -0.684 -25.512 1.00 84.62 211 ALA A O 1
ATOM 1647 N N . SER A 1 212 ? 28.373 0.611 -24.330 1.00 86.25 212 SER A N 1
ATOM 1648 C CA . SER A 1 212 ? 29.473 0.631 -25.296 1.00 86.25 212 SER A CA 1
ATOM 1649 C C . SER A 1 212 ? 30.430 -0.563 -25.181 1.00 86.25 212 SER A C 1
ATOM 1651 O O . SER A 1 212 ? 31.355 -0.660 -25.988 1.00 86.25 212 SER A O 1
ATOM 1653 N N . ASP A 1 213 ? 30.236 -1.460 -24.212 1.00 88.38 213 ASP A N 1
ATOM 1654 C CA . ASP A 1 213 ? 31.044 -2.669 -24.041 1.00 88.38 213 ASP A CA 1
ATOM 1655 C C . ASP A 1 213 ? 30.619 -3.748 -25.053 1.00 88.38 213 ASP A C 1
ATOM 1657 O O . ASP A 1 213 ? 29.788 -4.619 -24.787 1.00 88.38 213 ASP A O 1
ATOM 1661 N N . TRP A 1 214 ? 31.131 -3.629 -26.281 1.00 87.25 214 TRP A N 1
ATOM 1662 C CA . TRP A 1 214 ? 30.829 -4.564 -27.361 1.00 87.25 214 TRP A CA 1
ATOM 1663 C C . TRP A 1 214 ? 31.575 -5.892 -27.165 1.00 87.25 214 TRP A C 1
ATOM 1665 O O . TRP A 1 214 ? 32.780 -5.891 -26.904 1.00 87.25 214 TRP A O 1
ATOM 1675 N N . PRO A 1 215 ? 30.917 -7.046 -27.381 1.00 89.19 215 PRO A N 1
ATOM 1676 C CA . PRO A 1 215 ? 31.582 -8.339 -27.288 1.00 89.19 215 PRO A CA 1
ATOM 1677 C C . PRO A 1 215 ? 32.710 -8.455 -28.333 1.00 89.19 215 PRO A C 1
ATOM 1679 O O . PRO A 1 215 ? 32.567 -7.946 -29.454 1.00 89.19 215 PRO A O 1
ATOM 1682 N N . PRO A 1 216 ? 33.827 -9.146 -28.018 1.00 86.00 216 PRO A N 1
ATOM 1683 C CA . PRO A 1 216 ? 35.020 -9.211 -28.874 1.00 86.00 216 PRO A CA 1
ATOM 1684 C C . PRO A 1 216 ? 34.725 -9.800 -30.255 1.00 86.00 216 PRO A C 1
ATOM 1686 O O . PRO A 1 216 ? 35.407 -9.507 -31.234 1.00 86.00 216 PRO A O 1
ATOM 1689 N N . GLU A 1 217 ? 33.681 -10.613 -30.341 1.00 81.81 217 GLU A N 1
ATOM 1690 C CA . GLU A 1 217 ? 32.998 -11.057 -31.544 1.00 81.81 217 GLU A CA 1
ATOM 1691 C C . GLU A 1 217 ? 32.745 -9.947 -32.570 1.00 81.81 217 GLU A C 1
ATOM 1693 O O . GLU A 1 217 ? 33.114 -10.088 -33.736 1.00 81.81 217 GLU A O 1
ATOM 1698 N N . LEU A 1 218 ? 32.138 -8.846 -32.134 1.00 80.44 218 LEU A N 1
ATOM 1699 C CA . LEU A 1 218 ? 31.639 -7.782 -33.004 1.00 80.44 218 LEU A CA 1
ATOM 1700 C C . LEU A 1 218 ? 32.722 -6.764 -33.386 1.00 80.44 218 LEU A C 1
ATOM 1702 O O . LEU A 1 218 ? 32.519 -5.955 -34.285 1.00 80.44 218 LEU A O 1
ATOM 1706 N N . ILE A 1 219 ? 33.898 -6.839 -32.760 1.00 85.06 219 ILE A N 1
ATOM 1707 C CA . ILE A 1 219 ? 35.017 -5.907 -32.979 1.00 85.06 219 ILE A CA 1
ATOM 1708 C C . ILE A 1 219 ? 36.022 -6.465 -34.014 1.00 85.06 219 ILE A C 1
ATOM 1710 O O . ILE A 1 219 ? 36.981 -5.799 -34.416 1.00 85.06 219 ILE A O 1
ATOM 1714 N N . LYS A 1 220 ? 35.819 -7.693 -34.512 1.00 81.62 220 LYS A N 1
ATOM 1715 C CA . LYS A 1 220 ? 36.754 -8.336 -35.448 1.00 81.62 220 LYS A CA 1
ATOM 1716 C C . LYS A 1 220 ? 36.704 -7.687 -36.832 1.00 81.62 220 LYS A C 1
ATOM 1718 O O . LYS A 1 220 ? 35.736 -7.831 -37.576 1.00 81.62 220 LYS A O 1
ATOM 1723 N N . LYS A 1 221 ? 37.811 -7.054 -37.231 1.00 79.94 221 LYS A N 1
ATOM 1724 C CA . LYS A 1 221 ? 38.023 -6.601 -38.613 1.00 79.94 221 LYS A CA 1
ATOM 1725 C C . LYS A 1 221 ? 38.292 -7.812 -39.509 1.00 79.94 221 LYS A C 1
ATOM 1727 O O . LYS A 1 221 ? 39.371 -8.395 -39.452 1.00 79.94 221 LYS A O 1
ATOM 1732 N N . ILE A 1 222 ? 37.317 -8.187 -40.336 1.00 74.56 222 ILE A N 1
ATOM 1733 C CA . ILE A 1 222 ? 37.425 -9.313 -41.274 1.00 74.56 222 ILE A CA 1
ATOM 1734 C C . ILE A 1 222 ? 37.155 -8.808 -42.690 1.00 74.56 222 ILE A C 1
ATOM 1736 O O . ILE A 1 222 ? 36.134 -8.171 -42.948 1.00 74.56 222 ILE A O 1
ATOM 1740 N N . TYR A 1 223 ? 38.053 -9.122 -43.624 1.00 77.00 223 TYR A N 1
ATOM 1741 C CA . TYR A 1 223 ? 37.827 -8.856 -45.041 1.00 77.00 223 TYR A CA 1
ATOM 1742 C C . TYR A 1 223 ? 36.887 -9.916 -45.624 1.00 77.00 223 TYR A C 1
ATOM 1744 O O . TYR A 1 223 ? 37.243 -11.092 -45.717 1.00 77.00 223 TYR A O 1
ATOM 1752 N N . ARG A 1 224 ? 35.679 -9.505 -46.019 1.00 69.81 224 ARG A N 1
ATOM 1753 C CA . ARG A 1 224 ? 34.710 -10.382 -46.684 1.00 69.81 224 ARG A CA 1
ATOM 1754 C C . ARG A 1 224 ? 34.905 -10.286 -48.194 1.00 69.81 224 ARG A C 1
ATOM 1756 O O . ARG A 1 224 ? 34.757 -9.210 -48.767 1.00 69.81 224 ARG A O 1
ATOM 1763 N N . LYS A 1 225 ? 35.225 -11.408 -48.843 1.00 75.69 225 LYS A N 1
ATOM 1764 C CA . LYS A 1 225 ? 35.195 -11.489 -50.310 1.00 75.69 225 LYS A CA 1
ATOM 1765 C C . LYS A 1 225 ? 33.742 -11.422 -50.778 1.00 75.69 225 LYS A C 1
ATOM 1767 O O . LYS A 1 225 ? 32.860 -11.958 -50.107 1.00 75.69 225 LYS A O 1
ATOM 1772 N N . SER A 1 226 ? 33.489 -10.772 -51.914 1.00 76.19 226 SER A N 1
ATOM 1773 C CA . SER A 1 226 ? 32.165 -10.824 -52.530 1.00 76.19 226 SER A CA 1
ATOM 1774 C C . SER A 1 226 ? 31.818 -12.286 -52.841 1.00 76.19 226 SER A C 1
ATOM 1776 O O . SER A 1 226 ? 32.659 -13.001 -53.396 1.00 76.19 226 SER A O 1
ATOM 1778 N N . PRO A 1 227 ? 30.616 -12.763 -52.470 1.00 75.69 227 PRO A N 1
ATOM 1779 C CA . PRO A 1 227 ? 30.205 -14.110 -52.829 1.00 75.69 227 PRO A CA 1
ATOM 1780 C C . PRO A 1 227 ? 30.164 -14.231 -54.355 1.00 75.69 227 PRO A C 1
ATOM 1782 O O . PRO A 1 227 ? 29.799 -13.283 -55.055 1.00 75.69 227 PRO A O 1
ATOM 1785 N N . GLY A 1 228 ? 30.549 -15.400 -54.868 1.00 80.19 228 GLY A N 1
ATOM 1786 C CA . GLY A 1 228 ? 30.399 -15.704 -56.288 1.00 80.19 228 GLY A CA 1
ATOM 1787 C C . GLY A 1 228 ? 28.931 -15.647 -56.723 1.00 80.19 228 GLY A C 1
ATOM 1788 O O . GLY A 1 228 ? 28.018 -15.788 -55.906 1.00 80.19 228 GLY A O 1
ATOM 1789 N N . ILE A 1 229 ? 28.706 -15.444 -58.021 1.00 82.88 229 ILE A N 1
ATOM 1790 C CA . ILE A 1 229 ? 27.366 -15.538 -58.609 1.00 82.88 229 ILE A CA 1
ATOM 1791 C C . ILE A 1 229 ? 26.893 -16.995 -58.495 1.00 82.88 229 ILE A C 1
ATOM 1793 O O . ILE A 1 229 ? 27.666 -17.919 -58.749 1.00 82.88 229 ILE A O 1
ATOM 1797 N N . ASP A 1 230 ? 25.636 -17.193 -58.097 1.00 83.38 230 ASP A N 1
ATOM 1798 C CA . ASP A 1 230 ? 25.023 -18.519 -57.968 1.00 83.38 230 ASP A CA 1
ATOM 1799 C C . ASP A 1 230 ? 25.080 -19.267 -59.319 1.00 83.38 230 ASP A C 1
ATOM 1801 O O . ASP A 1 230 ? 24.700 -18.685 -60.343 1.00 83.38 230 ASP A O 1
ATOM 1805 N N . PRO A 1 231 ? 25.542 -20.531 -59.373 1.00 86.00 231 PRO A N 1
ATOM 1806 C CA . PRO A 1 231 ? 25.582 -21.294 -60.620 1.00 86.00 231 PRO A CA 1
ATOM 1807 C C . PRO A 1 231 ? 24.211 -21.416 -61.300 1.00 86.00 231 PRO A C 1
ATOM 1809 O O . PRO A 1 231 ? 24.158 -21.485 -62.527 1.00 86.00 231 PRO A O 1
ATOM 1812 N N . GLU A 1 232 ? 23.102 -21.384 -60.553 1.00 85.38 232 GLU A N 1
ATOM 1813 C CA . GLU A 1 232 ? 21.751 -21.391 -61.132 1.00 85.38 232 GLU A CA 1
ATOM 1814 C C . GLU A 1 232 ? 21.453 -20.098 -61.911 1.00 85.38 232 GLU A C 1
ATOM 1816 O O . GLU A 1 232 ? 20.857 -20.129 -62.992 1.00 85.38 232 GLU A O 1
ATOM 1821 N N . ILE A 1 233 ? 21.940 -18.957 -61.411 1.00 85.94 233 ILE A N 1
ATOM 1822 C CA . ILE A 1 233 ? 21.847 -17.665 -62.102 1.00 85.94 233 ILE A CA 1
ATOM 1823 C C . ILE A 1 233 ? 22.677 -17.715 -63.383 1.00 85.94 233 ILE A C 1
ATOM 1825 O O . ILE A 1 233 ? 22.185 -17.309 -64.429 1.00 85.94 233 ILE A O 1
ATOM 1829 N N . LEU A 1 234 ? 23.899 -18.255 -63.326 1.00 88.62 234 LEU A N 1
ATOM 1830 C CA . LEU A 1 234 ? 24.765 -18.389 -64.503 1.00 88.62 234 LEU A CA 1
ATOM 1831 C C . LEU A 1 234 ? 24.169 -19.337 -65.556 1.00 88.62 234 LEU A C 1
ATOM 1833 O O . LEU A 1 234 ? 24.271 -19.060 -66.747 1.00 88.62 234 LEU A O 1
ATOM 1837 N N . GLY A 1 235 ? 23.511 -20.421 -65.134 1.00 87.25 235 GLY A N 1
ATOM 1838 C CA . GLY A 1 235 ? 22.866 -21.382 -66.035 1.00 87.25 235 GLY A CA 1
ATOM 1839 C C . GLY A 1 235 ? 21.578 -20.868 -66.688 1.00 87.25 235 GLY A C 1
ATOM 1840 O O . GLY A 1 235 ? 21.255 -21.267 -67.805 1.00 87.25 235 GLY A O 1
ATOM 1841 N N . THR A 1 236 ? 20.848 -19.968 -66.023 1.00 88.69 236 THR A N 1
ATOM 1842 C CA . THR A 1 236 ? 19.606 -19.357 -66.542 1.00 88.69 236 THR A CA 1
ATOM 1843 C C . THR A 1 236 ? 19.824 -17.985 -67.195 1.00 88.69 236 THR A C 1
ATOM 1845 O O . THR A 1 236 ? 18.872 -17.374 -67.694 1.00 88.69 236 THR A O 1
ATOM 1848 N N . MET A 1 237 ? 21.074 -17.512 -67.227 1.00 89.88 237 MET A N 1
ATOM 1849 C CA . MET A 1 237 ? 21.482 -16.222 -67.780 1.00 89.88 237 MET A CA 1
ATOM 1850 C C . MET A 1 237 ? 21.306 -16.182 -69.298 1.00 89.88 237 MET A C 1
ATOM 1852 O O . MET A 1 237 ? 21.904 -16.955 -70.044 1.00 89.88 237 MET A O 1
ATOM 1856 N N . LYS A 1 238 ? 20.517 -15.218 -69.775 1.00 90.44 238 LYS A N 1
ATOM 1857 C CA . LYS A 1 238 ? 20.403 -14.869 -71.192 1.00 90.44 238 LYS A CA 1
ATOM 1858 C C . LYS A 1 238 ? 21.188 -13.597 -71.468 1.00 90.44 238 LYS A C 1
ATOM 1860 O O . LYS A 1 238 ? 20.876 -12.540 -70.922 1.00 90.44 238 LYS A O 1
ATOM 1865 N N . MET A 1 239 ? 22.188 -13.701 -72.334 1.00 90.69 239 MET A N 1
ATOM 1866 C CA . MET A 1 239 ? 22.995 -12.559 -72.757 1.00 90.69 239 MET A CA 1
ATOM 1867 C C . MET A 1 239 ? 22.256 -11.723 -73.807 1.00 90.69 239 MET A C 1
ATOM 1869 O O . MET A 1 239 ? 21.749 -12.258 -74.792 1.00 90.69 239 MET A O 1
ATOM 1873 N N . GLN A 1 240 ? 22.232 -10.405 -73.617 1.00 86.56 240 GLN A N 1
ATOM 1874 C CA . GLN A 1 240 ? 21.906 -9.413 -74.640 1.00 86.56 240 GLN A CA 1
ATOM 1875 C C . GLN A 1 240 ? 23.089 -8.446 -74.753 1.00 86.56 240 GLN A C 1
ATOM 1877 O O . GLN A 1 240 ? 23.270 -7.545 -73.932 1.00 86.56 240 GLN A O 1
ATOM 1882 N N . GLY A 1 241 ? 23.940 -8.674 -75.757 1.00 85.50 241 GLY A N 1
ATOM 1883 C CA . GLY A 1 241 ? 25.209 -7.956 -75.886 1.00 85.50 241 GLY A CA 1
ATOM 1884 C C . GLY A 1 241 ? 26.132 -8.232 -74.684 1.00 85.50 241 GLY A C 1
ATOM 1885 O O . GLY A 1 241 ? 26.315 -9.398 -74.335 1.00 85.50 241 GLY A O 1
ATOM 1886 N N . PRO A 1 242 ? 26.714 -7.201 -74.038 1.00 90.94 242 PRO A N 1
ATOM 1887 C CA . PRO A 1 242 ? 27.611 -7.378 -72.891 1.00 90.94 242 PRO A CA 1
ATOM 1888 C C . PRO A 1 242 ? 26.890 -7.614 -71.548 1.00 90.94 242 PRO A C 1
ATOM 1890 O O . PRO A 1 242 ? 27.558 -7.844 -70.543 1.00 90.94 242 PRO A O 1
ATOM 1893 N N . ILE A 1 243 ? 25.553 -7.548 -71.496 1.00 88.94 243 ILE A N 1
ATOM 1894 C CA . ILE A 1 243 ? 24.761 -7.667 -70.260 1.00 88.94 243 ILE A CA 1
ATOM 1895 C C . ILE A 1 243 ? 24.021 -9.005 -70.264 1.00 88.94 243 ILE A C 1
ATOM 1897 O O . ILE A 1 243 ? 23.404 -9.365 -71.266 1.00 88.94 243 ILE A O 1
ATOM 1901 N N . GLY A 1 244 ? 24.043 -9.738 -69.150 1.00 89.38 244 GLY A N 1
ATOM 1902 C CA . GLY A 1 244 ? 23.218 -10.936 -68.993 1.00 89.38 244 GLY A CA 1
ATOM 1903 C C . GLY A 1 244 ? 22.094 -10.750 -67.990 1.00 89.38 244 GLY A C 1
ATOM 1904 O O . GLY A 1 244 ? 22.288 -10.222 -66.897 1.00 89.38 244 GLY A O 1
ATOM 1905 N N . TYR A 1 245 ? 20.914 -11.217 -68.380 1.00 89.62 245 TYR A N 1
ATOM 1906 C CA . TYR A 1 245 ? 19.691 -11.179 -67.596 1.00 89.62 245 TYR A CA 1
ATOM 1907 C C . TYR A 1 245 ? 19.351 -12.590 -67.124 1.00 89.62 245 TYR A C 1
ATOM 1909 O O . TYR A 1 245 ? 19.274 -13.511 -67.933 1.00 89.62 245 TYR A O 1
ATOM 1917 N N . ALA A 1 246 ? 19.107 -12.760 -65.830 1.00 89.75 246 ALA A N 1
ATOM 1918 C CA . ALA A 1 246 ? 18.658 -14.017 -65.243 1.00 89.75 246 ALA A CA 1
ATOM 1919 C C . ALA A 1 246 ? 17.529 -13.733 -64.238 1.00 89.75 246 ALA A C 1
ATOM 1921 O O . ALA A 1 246 ? 17.596 -12.727 -63.521 1.00 89.75 246 ALA A O 1
ATOM 1922 N N . PRO A 1 247 ? 16.481 -14.572 -64.168 1.00 86.62 247 PRO A N 1
ATOM 1923 C CA . PRO A 1 247 ? 15.467 -14.449 -63.129 1.00 86.62 247 PRO A CA 1
ATOM 1924 C C . PRO A 1 247 ? 16.096 -14.703 -61.752 1.00 86.62 247 PRO A C 1
ATOM 1926 O O . PRO A 1 247 ? 16.890 -15.623 -61.584 1.00 86.62 247 PRO A O 1
ATOM 1929 N N . ASN A 1 248 ? 15.744 -13.889 -60.752 1.00 84.00 248 ASN A N 1
ATOM 1930 C CA . ASN A 1 248 ? 16.258 -14.077 -59.394 1.00 84.00 248 ASN A CA 1
ATOM 1931 C C . ASN A 1 248 ? 15.705 -15.395 -58.809 1.00 84.00 248 ASN A C 1
ATOM 1933 O O . ASN A 1 248 ? 14.483 -15.497 -58.657 1.00 84.00 248 ASN A O 1
ATOM 1937 N N . PRO A 1 249 ? 16.559 -16.362 -58.422 1.00 80.50 249 PRO A N 1
ATOM 1938 C CA . PRO A 1 249 ? 16.127 -17.658 -57.894 1.00 80.50 249 PRO A CA 1
ATOM 1939 C C . PRO A 1 249 ? 15.491 -17.561 -56.493 1.00 80.50 249 PRO A C 1
ATOM 1941 O O . PRO A 1 249 ? 14.964 -18.543 -55.981 1.00 80.50 249 PRO A O 1
ATOM 1944 N N . LYS A 1 250 ? 15.500 -16.377 -55.852 1.00 81.81 250 LYS A N 1
ATOM 1945 C CA . LYS A 1 250 ? 14.908 -16.114 -54.521 1.00 81.81 250 LYS A CA 1
ATOM 1946 C C . LYS A 1 250 ? 15.460 -17.027 -53.410 1.00 81.81 250 LYS A C 1
ATOM 1948 O O . LYS A 1 250 ? 14.804 -17.235 -52.392 1.00 81.81 250 LYS A O 1
ATOM 1953 N N . THR A 1 251 ? 16.687 -17.527 -53.572 1.00 78.12 251 THR A N 1
ATOM 1954 C CA . THR A 1 251 ? 17.360 -18.432 -52.620 1.00 78.12 251 THR A CA 1
ATOM 1955 C C . THR A 1 251 ? 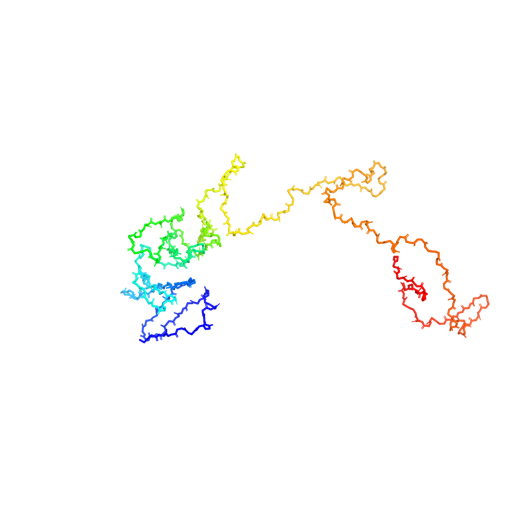17.923 -17.720 -51.384 1.00 78.12 251 THR A C 1
ATOM 1957 O O . THR A 1 251 ? 18.387 -18.372 -50.448 1.00 78.12 251 THR A O 1
ATOM 1960 N N . SER A 1 252 ? 17.925 -16.385 -51.353 1.00 73.56 252 SER A N 1
ATOM 1961 C CA . SER A 1 252 ? 18.285 -15.578 -50.182 1.00 73.56 252 SER A CA 1
ATOM 1962 C C . SER A 1 252 ? 17.207 -14.546 -49.878 1.00 73.56 252 SER A C 1
ATOM 1964 O O . SER A 1 252 ? 16.500 -14.059 -50.765 1.00 73.56 252 SER A O 1
ATOM 1966 N N . ARG A 1 253 ? 17.080 -14.199 -48.594 1.00 78.19 253 ARG A N 1
ATOM 1967 C CA . ARG A 1 253 ? 16.238 -13.082 -48.162 1.00 78.19 253 ARG A CA 1
ATOM 1968 C C . ARG A 1 253 ? 16.993 -11.763 -48.323 1.00 78.19 253 ARG A C 1
ATOM 1970 O O . ARG A 1 253 ? 18.222 -11.715 -48.271 1.00 78.19 253 ARG A O 1
ATOM 1977 N N . ARG A 1 254 ? 16.244 -10.671 -48.496 1.00 77.62 254 ARG A N 1
ATOM 1978 C CA . ARG A 1 254 ? 16.798 -9.309 -48.506 1.00 77.62 254 ARG A CA 1
ATOM 1979 C C . ARG A 1 254 ? 17.567 -9.051 -47.200 1.00 77.62 254 ARG A C 1
ATOM 1981 O O . ARG A 1 254 ? 17.093 -9.441 -46.138 1.00 77.62 254 ARG A O 1
ATOM 1988 N N . ASN A 1 255 ? 18.725 -8.393 -47.292 1.00 78.31 255 ASN A N 1
ATOM 1989 C CA . ASN A 1 255 ? 19.629 -8.077 -46.173 1.00 78.31 255 ASN A CA 1
ATOM 1990 C C . ASN A 1 255 ? 20.176 -9.302 -45.411 1.00 78.31 255 ASN A C 1
ATOM 1992 O O . ASN A 1 255 ? 20.625 -9.177 -44.275 1.00 78.31 255 ASN A O 1
ATOM 1996 N N . GLN A 1 256 ? 20.166 -10.489 -46.026 1.00 78.31 256 GLN A N 1
ATOM 1997 C CA . GLN A 1 256 ? 20.770 -11.681 -45.442 1.00 78.31 256 GLN A CA 1
ATOM 1998 C C . GLN A 1 256 ? 22.232 -11.809 -45.877 1.00 78.31 256 GLN A C 1
ATOM 2000 O O . GLN A 1 256 ? 22.527 -12.031 -47.052 1.00 78.31 256 GLN A O 1
ATOM 2005 N N . VAL A 1 257 ? 23.150 -11.728 -44.917 1.00 70.44 257 VAL A N 1
ATOM 2006 C CA . VAL A 1 257 ? 24.554 -12.090 -45.138 1.00 70.44 257 VAL A CA 1
ATOM 2007 C C . VAL A 1 257 ? 24.667 -13.613 -45.049 1.00 70.44 257 VAL A C 1
ATOM 2009 O O . VAL A 1 257 ? 24.331 -14.202 -44.021 1.00 70.44 257 VAL A O 1
ATOM 2012 N N . ARG A 1 258 ? 25.103 -14.273 -46.129 1.00 64.81 258 ARG A N 1
ATOM 2013 C CA . ARG A 1 258 ? 25.419 -15.708 -46.092 1.00 64.81 258 ARG A CA 1
ATOM 2014 C C . ARG A 1 258 ? 26.720 -15.899 -45.312 1.00 64.81 258 ARG A C 1
ATOM 2016 O O . ARG A 1 258 ? 27.725 -15.269 -45.625 1.00 64.81 258 ARG A O 1
ATOM 2023 N N . LEU A 1 259 ? 26.669 -16.737 -44.283 1.00 58.97 259 LEU A N 1
ATOM 2024 C CA . LEU A 1 259 ? 27.837 -17.149 -43.513 1.00 58.97 259 LEU A CA 1
ATOM 2025 C C . LEU A 1 259 ? 28.445 -18.369 -44.207 1.00 58.97 259 LEU A C 1
ATOM 2027 O O . LEU A 1 259 ? 27.783 -19.404 -44.315 1.00 58.97 259 LEU A O 1
ATOM 2031 N N . ASP A 1 260 ? 29.684 -18.258 -44.682 1.00 56.88 260 ASP A N 1
ATOM 2032 C CA . ASP A 1 260 ? 30.439 -19.433 -45.111 1.00 56.88 260 ASP A CA 1
ATOM 2033 C C . ASP A 1 260 ? 30.666 -20.341 -43.889 1.00 56.88 260 ASP A C 1
ATOM 2035 O O . ASP A 1 260 ? 30.855 -19.861 -42.773 1.00 56.88 260 ASP A O 1
ATOM 2039 N N . LYS A 1 261 ? 30.608 -21.667 -44.077 1.00 47.72 261 LYS A N 1
ATOM 2040 C CA . LYS A 1 261 ? 30.570 -22.697 -43.011 1.00 47.72 261 LYS A CA 1
ATOM 2041 C C . LYS A 1 261 ? 31.801 -22.767 -42.081 1.00 47.72 261 LYS A C 1
ATOM 2043 O O . LYS A 1 261 ? 31.934 -23.729 -41.329 1.00 47.72 261 LYS A O 1
ATOM 2048 N N . LEU A 1 262 ? 32.684 -21.775 -42.079 1.00 45.69 262 LEU A N 1
ATOM 2049 C CA . LEU A 1 262 ? 33.787 -21.668 -41.131 1.00 45.69 262 LEU A CA 1
ATOM 2050 C C . LEU A 1 262 ? 33.603 -20.412 -40.273 1.00 45.69 262 LEU A C 1
ATOM 2052 O O . LEU A 1 262 ? 33.947 -19.303 -40.665 1.00 45.69 262 LEU A O 1
ATOM 2056 N N . SER A 1 263 ? 33.084 -20.651 -39.067 1.00 42.53 263 SER A N 1
ATOM 2057 C CA . SER A 1 263 ? 33.106 -19.781 -37.883 1.00 42.53 263 SER A CA 1
ATOM 2058 C C . SER A 1 263 ? 32.397 -18.412 -37.951 1.00 42.53 263 SER A C 1
ATOM 2060 O O . SER A 1 263 ? 32.914 -17.427 -38.466 1.00 42.53 263 SER A O 1
ATOM 2062 N N . THR A 1 264 ? 31.283 -18.374 -37.212 1.00 45.69 264 THR A N 1
ATOM 2063 C CA . THR A 1 264 ? 30.807 -17.259 -36.372 1.00 45.69 264 THR A CA 1
ATOM 2064 C C . THR A 1 264 ? 29.913 -16.185 -37.011 1.00 45.69 264 THR A C 1
ATOM 2066 O O . THR A 1 264 ? 30.256 -15.501 -37.969 1.00 45.69 264 THR A O 1
ATOM 2069 N N . VAL A 1 265 ? 28.724 -16.054 -36.413 1.00 43.47 265 VAL A N 1
ATOM 2070 C CA . VAL A 1 265 ? 27.638 -15.118 -36.731 1.00 43.47 265 VAL A CA 1
ATOM 2071 C C . VAL A 1 265 ? 28.033 -13.701 -36.313 1.00 43.47 265 VAL A C 1
ATOM 2073 O O . VAL A 1 265 ? 28.212 -13.476 -35.122 1.00 43.47 265 VAL A O 1
ATOM 2076 N N . TYR A 1 266 ? 28.093 -12.744 -37.249 1.00 47.50 266 TYR A N 1
ATOM 2077 C CA . TYR A 1 266 ? 28.200 -11.312 -36.928 1.00 47.50 266 TYR A CA 1
ATOM 2078 C C . TYR A 1 266 ? 27.217 -10.484 -37.763 1.00 47.50 266 TYR A C 1
ATOM 2080 O O . TYR A 1 266 ? 27.290 -10.485 -38.999 1.00 47.50 266 TYR A O 1
ATOM 2088 N N . PHE A 1 267 ? 26.319 -9.784 -37.066 1.00 39.19 267 PHE A N 1
ATOM 2089 C CA . PHE A 1 267 ? 25.485 -8.710 -37.603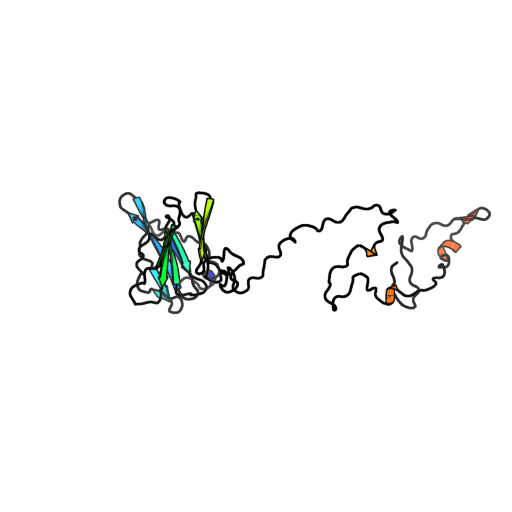 1.00 39.19 267 PHE A CA 1
ATOM 2090 C C . PHE A 1 267 ? 26.319 -7.423 -37.698 1.00 39.19 267 PHE A C 1
ATOM 2092 O O . PHE A 1 267 ? 27.120 -7.146 -36.807 1.00 39.19 267 PHE A O 1
ATOM 2099 N N . CYS A 1 268 ? 26.136 -6.686 -38.795 1.00 36.44 268 CYS A N 1
ATOM 2100 C CA . CYS A 1 268 ? 26.452 -5.261 -38.894 1.00 36.44 268 CYS A CA 1
ATOM 2101 C C . CYS A 1 268 ? 25.158 -4.489 -38.652 1.00 36.44 268 CYS A C 1
ATOM 2103 O O . CYS A 1 268 ? 24.113 -4.994 -39.132 1.00 36.44 268 CYS A O 1
#